Protein 5W0T (pdb70)

Foldseek 3Di:
DVVLQVVLCVVPVVLVVDDADDLLVVQSV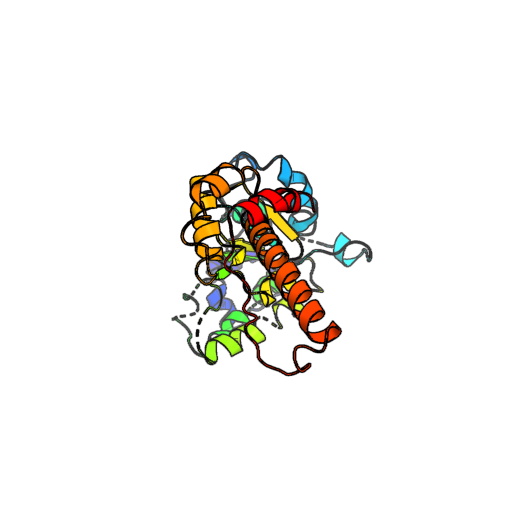QKDFLVNQDDAVVNAPDCVVPPVVLCLAQQVLLDPPQLVDPVHFHALEAEEEEAPPLPQVVVSNSCNSNRAMEGEDDVVCCVQVLCSLVNLVSLVSCQSRWLYEYEYEQQLCCLVPVSSVVSVVSPCSSVVCRSPSGYYYYYHHQPVSHDPVVVVRHPHYDYSDADALVRLLVLLCVLCVPAAADPPFADSSVLSNPQPVAHSVNSNVLVVQQLVVLVVVLVVVVCVCVVVVNADPPDDDPGDRDHTGHVSSVVSSCSSVD

Secondary structure (DSSP, 8-state):
-HHHHHHHHHHSGGGGG----HHHHHHHTTEE-TTT----STTSTT-TTTHHHHIIIIITT--HHHHH-TT----S-EEEE-STTS----HHHHHHHTT-EEEE-------SGGGHHHHHH--HHHHHT-SEEEEETTGGGTT--HHHHHHHHH--HHHHTTS-TT--EEEES-GGGS-HHHHTT--EEEE-----HHHHHHHHHHHTTTSPBPSSS--HHHHHHT-TT--HHHHHHHHHHHHHHHHHHHHHHHHHHHHTTSS-SS---S--PPPB-HHHHHTTGGGGG-

GO terms:
  GO:0005741 mitochondrial outer membrane (C, IDA)
  GO:0005778 peroxisomal membrane (C, IDA)
  GO:0045047 protein targeting to ER (P, IDA)
  GO:0004176 ATP-dependent peptidase activity (F, IDA)
  GO:0170074 RADAR pathway (P, IGI)
  GO:0005739 mitochondrion (C, HDA)
  GO:0005741 mitochondrial outer membrane (C, HDA)
  GO:0140570 extraction of mislocalized protein from mitochondrial outer membrane (P, IMP)
  GO:0170074 RADAR pathway (P, IMP)
  GO:0070585 protein localization to mitochondrion (P, IMP)
  GO:0140567 membrane protein dislocase activity (F, IMP)
  GO:0034214 protein hexamerization (P, IDA)
  GO:0005739 mitochondrion (C, IDA)
  GO:0140570 extraction of mislocalized protein from mitochondrial outer membrane (P, IDA)
  GO:0140567 membrane protein dislocase activity (F, IDA)
  GO:0005741 mitochondrial outer membrane (C, EXP)
  GO:0005778 peroxisomal membrane (C, EXP)
  GO:0140567 membrane protein dislocase activity (F, EXP)
  GO:0005515 protein binding (F, IPI)

Organism: Saccharomyces cerevisiae (strain ATCC 204508 / S288c) (NCBI:txid559292)

Structure (mmCIF, N/CA/C/O backbone):
data_5W0T
#
_entry.id   5W0T
#
_cell.length_a   56.351
_cell.length_b   56.351
_cell.length_c   206.707
_cell.angle_alpha   90.000
_cell.angle_beta   90.000
_cell.angle_gamma   120.000
#
_symmetry.space_group_name_H-M   'P 32 1 2'
#
loop_
_entity.id
_entity.type
_entity.pdbx_description
1 polymer 'Protein MSP1'
2 non-polymer 1,2-ETHANEDIOL
3 water water
#
loop_
_atom_site.group_PDB
_atom_site.id
_atom_site.type_symbol
_atom_site.label_atom_id
_atom_site.label_alt_id
_atom_site.label_comp_id
_atom_site.label_asym_id
_atom_site.label_entity_id
_atom_site.label_seq_id
_atom_site.pdbx_PDB_ins_code
_atom_site.Cartn_x
_atom_site.Cartn_y
_atom_site.Cartn_z
_atom_site.occupancy
_atom_site.B_iso_or_equiv
_atom_site.auth_seq_id
_atom_site.auth_comp_id
_atom_site.auth_asym_id
_atom_site.auth_atom_id
_atom_site.pdbx_PDB_model_num
ATOM 1 N N . ALA A 1 1 ? -31.034 10.300 54.240 1.00 94.17 50 ALA A N 1
ATOM 2 C CA . ALA A 1 1 ? -30.797 11.701 53.912 1.00 96.62 50 ALA A CA 1
ATOM 3 C C . ALA A 1 1 ? -30.537 11.877 52.417 1.00 106.56 50 ALA A C 1
ATOM 4 O O . ALA A 1 1 ? -29.700 12.688 52.016 1.00 108.96 50 ALA A O 1
ATOM 6 N N . SER A 1 2 ? -31.259 11.114 51.592 1.00 108.34 51 SER A N 1
ATOM 7 C CA . SER A 1 2 ? -31.078 11.224 50.148 1.00 104.75 51 SER A CA 1
ATOM 8 C C . SER A 1 2 ? -31.561 12.570 49.623 1.00 108.68 51 SER A C 1
ATOM 9 O O . SER A 1 2 ? -31.047 13.059 48.610 1.00 100.46 51 SER A O 1
ATOM 12 N N . LEU A 1 3 ? -32.539 13.182 50.294 1.00 119.21 52 LEU A N 1
ATOM 13 C CA . LEU A 1 3 ? -33.007 14.503 49.886 1.00 122.81 52 LEU A CA 1
ATOM 14 C C . LEU A 1 3 ? -31.920 15.555 50.090 1.00 127.94 52 LEU A C 1
ATOM 15 O O . LEU A 1 3 ? -31.694 16.404 49.220 1.00 132.78 52 LEU A O 1
ATOM 20 N N . GLN A 1 4 ? -31.239 15.512 51.239 1.00 124.91 53 GLN A N 1
ATOM 21 C CA . GLN A 1 4 ? -30.152 16.455 51.490 1.00 114.61 53 GLN A CA 1
ATOM 22 C C . GLN A 1 4 ? -29.043 16.304 50.457 1.00 114.20 53 GLN A C 1
ATOM 23 O O . GLN A 1 4 ? -28.504 17.303 49.965 1.00 103.69 53 GLN A O 1
ATOM 29 N N . TRP A 1 5 ? -28.703 15.062 50.103 1.00 120.76 54 TRP A N 1
ATOM 30 C CA . TRP A 1 5 ? -27.607 14.827 49.171 1.00 112.66 54 TRP A CA 1
ATOM 31 C C . TRP A 1 5 ? -27.947 15.299 47.764 1.00 116.71 54 TRP A C 1
ATOM 32 O O . TRP A 1 5 ? -27.048 15.704 47.019 1.00 117.94 54 TRP A O 1
ATOM 43 N N . GLU A 1 6 ? -29.227 15.268 47.386 1.00 120.85 55 GLU A N 1
ATOM 44 C CA . GLU A 1 6 ? -29.604 15.688 46.040 1.00 120.88 55 GLU A CA 1
ATOM 45 C C . GLU A 1 6 ? -29.451 17.191 45.848 1.00 118.40 55 GLU A C 1
ATOM 46 O O . GLU A 1 6 ? -29.112 17.637 44.747 1.00 123.91 55 GLU A O 1
ATOM 52 N N . LYS A 1 7 ? -29.684 17.986 46.895 1.00 115.66 56 LYS A N 1
ATOM 53 C CA . LYS A 1 7 ? -29.556 19.433 46.759 1.00 119.89 56 LYS A CA 1
ATOM 54 C C . LYS A 1 7 ? -28.095 19.844 46.621 1.00 119.08 56 LYS A C 1
ATOM 55 O O . LYS A 1 7 ? -27.747 20.655 45.755 1.00 118.96 56 LYS A O 1
ATOM 61 N N . LEU A 1 8 ? -27.224 19.291 47.471 1.00 108.49 57 LEU A N 1
ATOM 62 C CA . LEU A 1 8 ? -25.801 19.603 47.383 1.00 91.86 57 LEU A CA 1
ATOM 63 C C . LEU A 1 8 ? -25.198 19.110 46.073 1.00 93.88 57 LEU A C 1
ATOM 64 O O . LEU A 1 8 ? -24.186 19.652 45.612 1.00 87.20 57 LEU A O 1
ATOM 69 N N . VAL A 1 9 ? -25.802 18.088 45.463 1.00 106.51 58 VAL A N 1
ATOM 70 C CA . VAL A 1 9 ? -25.333 17.606 44.168 1.00 106.85 58 VAL A CA 1
ATOM 71 C C . VAL A 1 9 ? -25.654 18.616 43.071 1.00 107.64 58 VAL A C 1
ATOM 72 O O . VAL A 1 9 ? -24.850 18.836 42.156 1.00 103.10 58 VAL A O 1
ATOM 76 N N . LYS A 1 10 ? -26.822 19.260 43.151 1.00 108.85 59 LYS A N 1
ATOM 77 C CA . LYS A 1 10 ? -27.209 20.208 42.111 1.00 106.15 59 LYS A CA 1
ATOM 78 C C . LYS A 1 10 ? -26.460 21.530 42.237 1.00 105.22 59 LYS A C 1
ATOM 79 O O . LYS A 1 10 ? -26.259 22.220 41.230 1.00 98.84 59 LYS A O 1
ATOM 85 N N . ARG A 1 11 ? -26.044 21.904 43.450 1.00 109.27 60 ARG A N 1
ATOM 86 C CA . ARG A 1 11 ? -25.281 23.139 43.616 1.00 111.29 60 ARG A CA 1
ATOM 87 C C . ARG A 1 11 ? -23.919 23.034 42.936 1.00 114.76 60 ARG A C 1
ATOM 88 O O . ARG A 1 11 ? -23.531 23.911 42.155 1.00 104.68 60 ARG A O 1
ATOM 96 N N . SER A 1 12 ? -23.184 21.966 43.221 1.00 110.47 61 SER A N 1
ATOM 97 C CA . SER A 1 12 ? -21.903 21.693 42.570 1.00 101.57 61 SER A CA 1
ATOM 98 C C . SER A 1 12 ? -22.001 20.373 41.819 1.00 101.71 61 SER A C 1
ATOM 99 O O . SER A 1 12 ? -22.073 19.306 42.458 1.00 88.86 61 SER A O 1
ATOM 102 N N . PRO A 1 13 ? -22.010 20.385 40.482 1.00 112.93 62 PRO A N 1
ATOM 103 C CA . PRO A 1 13 ? -22.247 19.137 39.734 1.00 112.24 62 PRO A CA 1
ATOM 104 C C . PRO A 1 13 ? -21.184 18.073 39.949 1.00 111.57 62 PRO A C 1
ATOM 105 O O . PRO A 1 13 ? -21.460 16.891 39.707 1.00 105.75 62 PRO A O 1
ATOM 109 N N . ALA A 1 14 ? -19.983 18.446 40.395 1.00 112.69 63 ALA A N 1
ATOM 110 C CA . ALA A 1 14 ? -18.929 17.466 40.625 1.00 107.80 63 ALA A CA 1
ATOM 111 C C . ALA A 1 14 ? -19.165 16.625 41.870 1.00 104.39 63 ALA A C 1
ATOM 112 O O . ALA A 1 14 ? -18.418 15.668 42.099 1.00 104.94 63 ALA A O 1
ATOM 114 N N . LEU A 1 15 ? -20.179 16.954 42.673 1.00 102.59 64 LEU A N 1
ATOM 115 C CA . LEU A 1 15 ? -20.414 16.250 43.927 1.00 98.32 64 LEU A CA 1
ATOM 116 C C . LEU A 1 15 ? -21.148 14.929 43.735 1.00 102.88 64 LEU A C 1
ATOM 117 O O . LEU A 1 15 ? -21.066 14.060 44.610 1.00 104.14 64 LEU A O 1
ATOM 122 N N . ALA A 1 16 ? -21.861 14.756 42.619 1.00 96.74 65 ALA A N 1
ATOM 123 C CA . ALA A 1 16 ? -22.542 13.495 42.352 1.00 96.51 65 ALA A CA 1
ATOM 124 C C . ALA A 1 16 ? -21.576 12.341 42.120 1.00 99.61 65 ALA A C 1
ATOM 125 O O . ALA A 1 16 ? -22.006 11.183 42.145 1.00 101.25 65 ALA A O 1
ATOM 127 N N . GLU A 1 17 ? -20.296 12.625 41.892 1.00 96.56 66 GLU A N 1
ATOM 128 C CA . GLU A 1 17 ? -19.277 11.600 41.722 1.00 97.88 66 GLU A CA 1
ATOM 129 C C . GLU A 1 17 ? -18.584 11.237 43.032 1.00 103.07 66 GLU A C 1
ATOM 130 O O . GLU A 1 17 ? -17.598 10.495 43.014 1.00 104.96 66 GLU A O 1
ATOM 136 N N . VAL A 1 18 ? -19.077 11.740 44.161 1.00 101.99 67 VAL A N 1
ATOM 137 C CA . VAL A 1 18 ? -18.478 11.524 45.474 1.00 91.46 67 VAL A CA 1
ATOM 138 C C . VAL A 1 18 ? -19.345 10.537 46.245 1.00 93.10 67 VAL A C 1
ATOM 139 O O . VAL A 1 18 ? -20.576 10.553 46.126 1.00 94.24 67 VAL A O 1
ATOM 143 N N . THR A 1 19 ? -18.703 9.672 47.029 1.00 96.66 68 THR A N 1
ATOM 144 C CA . THR A 1 19 ? -19.388 8.643 47.803 1.00 98.32 68 THR A CA 1
ATOM 145 C C . THR A 1 19 ? -19.067 8.825 49.280 1.00 95.28 68 THR A C 1
ATOM 146 O O . THR A 1 19 ? -17.893 8.873 49.663 1.00 95.86 68 THR A O 1
ATOM 150 N N . LEU A 1 20 ? -20.107 8.915 50.106 1.00 95.63 69 LEU A N 1
ATOM 151 C CA . LEU A 1 20 ? -19.930 8.980 51.547 1.00 92.76 69 LEU A CA 1
ATOM 152 C C . LEU A 1 20 ? -19.861 7.574 52.136 1.00 100.35 69 LEU A C 1
ATOM 153 O O . LEU A 1 20 ? -20.258 6.588 51.508 1.00 100.06 69 LEU A O 1
ATOM 158 N N . ASP A 1 21 ? -19.346 7.489 53.357 1.00 103.88 70 ASP A N 1
ATOM 159 C CA . ASP A 1 21 ? -19.303 6.227 54.074 1.00 110.41 70 ASP A CA 1
ATOM 160 C C . ASP A 1 21 ? -20.414 6.204 55.125 1.00 110.70 70 ASP A C 1
ATOM 161 O O . ASP A 1 21 ? -21.262 7.100 55.184 1.00 108.32 70 ASP A O 1
ATOM 166 N N . ALA A 1 22 ? -20.411 5.167 55.969 1.00 108.58 71 ALA A N 1
ATOM 167 C CA . ALA A 1 22 ? -21.507 4.978 56.915 1.00 101.05 71 ALA A CA 1
ATOM 168 C C . ALA A 1 22 ? -21.556 6.094 57.951 1.00 93.04 71 ALA A C 1
ATOM 169 O O . ALA A 1 22 ? -22.640 6.580 58.295 1.00 92.06 71 ALA A O 1
ATOM 171 N N . TYR A 1 23 ? -20.397 6.515 58.461 1.00 90.84 72 TYR A N 1
ATOM 172 C CA . TYR A 1 23 ? -20.385 7.543 59.497 1.00 93.81 72 TYR A CA 1
ATOM 173 C C . TYR A 1 23 ? -20.649 8.933 58.929 1.00 91.66 72 TYR A C 1
ATOM 174 O O . TYR A 1 23 ? -21.140 9.810 59.651 1.00 91.81 72 TYR A O 1
ATOM 183 N N . GLU A 1 24 ? -20.339 9.152 57.649 1.00 94.09 73 GLU A N 1
ATOM 184 C CA . GLU A 1 24 ? -20.537 10.467 57.047 1.00 94.18 73 GLU A CA 1
ATOM 185 C C . GLU A 1 24 ? -21.995 10.728 56.689 1.00 93.92 73 GLU A C 1
ATOM 186 O O . GLU A 1 24 ? -22.414 11.890 56.629 1.00 89.59 73 GLU A O 1
ATOM 192 N N . ARG A 1 25 ? -22.777 9.674 56.445 1.00 98.66 74 ARG A N 1
ATOM 193 C CA . ARG A 1 25 ? -24.194 9.859 56.149 1.00 91.53 74 ARG A CA 1
ATOM 194 C C . ARG A 1 25 ? -24.959 10.338 57.378 1.00 88.25 74 ARG A C 1
ATOM 195 O O . ARG A 1 25 ? -25.879 11.158 57.262 1.00 87.31 74 ARG A O 1
ATOM 203 N N . THR A 1 26 ? -24.598 9.837 58.562 1.00 91.11 75 THR A N 1
ATOM 204 C CA . THR A 1 26 ? -25.296 10.241 59.778 1.00 96.26 75 THR A CA 1
ATOM 205 C C . THR A 1 26 ? -25.113 11.726 60.062 1.00 93.67 75 THR A C 1
ATOM 206 O O . THR A 1 26 ? -26.017 12.370 60.606 1.00 93.87 75 THR A O 1
ATOM 210 N N . ILE A 1 27 ? -23.956 12.285 59.700 1.00 94.87 76 ILE A N 1
ATOM 211 C CA . ILE A 1 27 ? -23.703 13.707 59.911 1.00 90.09 76 ILE A CA 1
ATOM 212 C C . ILE A 1 27 ? -24.280 14.568 58.791 1.00 83.91 76 ILE A C 1
ATOM 213 O O . ILE A 1 27 ? -24.390 15.791 58.952 1.00 73.88 76 ILE A O 1
ATOM 218 N N . LEU A 1 28 ? -24.667 13.962 57.665 1.00 86.92 77 LEU A N 1
ATOM 219 C CA . LEU A 1 28 ? -25.183 14.732 56.534 1.00 81.60 77 LEU A CA 1
ATOM 220 C C . LEU A 1 28 ? -26.429 15.527 56.910 1.00 84.77 77 LEU A C 1
ATOM 221 O O . LEU A 1 28 ? -26.709 16.568 56.303 1.00 84.34 77 LEU A O 1
ATOM 226 N N . SER A 1 29 ? -27.181 15.062 57.910 1.00 92.07 78 SER A N 1
ATOM 227 C CA . SER A 1 29 ? -28.344 15.806 58.379 1.00 86.09 78 SER A CA 1
ATOM 228 C C . SER A 1 29 ? -27.955 17.092 59.101 1.00 72.91 78 SER A C 1
ATOM 229 O O . SER A 1 29 ? -28.753 18.035 59.145 1.00 74.66 78 SER A O 1
ATOM 232 N N . SER A 1 30 ? -26.749 17.151 59.663 1.00 69.79 79 SER A N 1
ATOM 233 C CA . SER A 1 30 ? -26.298 18.302 60.434 1.00 66.88 79 SER A CA 1
ATOM 234 C C . SER A 1 30 ? -25.722 19.414 59.567 1.00 65.11 79 SER A C 1
ATOM 235 O O . SER A 1 30 ? -25.158 20.371 60.108 1.00 62.84 79 SER A O 1
ATOM 238 N N . ILE A 1 31 ? -25.845 19.312 58.247 1.00 73.93 80 ILE A N 1
ATOM 239 C CA . ILE A 1 31 ? -25.269 20.281 57.322 1.00 65.03 80 ILE A CA 1
ATOM 240 C C . ILE A 1 31 ? -26.323 21.319 56.972 1.00 65.48 80 ILE A C 1
ATOM 241 O O . ILE A 1 31 ? -27.464 20.973 56.637 1.00 69.38 80 ILE A O 1
ATOM 246 N N . VAL A 1 32 ? -25.943 22.591 57.047 1.00 67.05 81 VAL A N 1
ATOM 247 C CA . VAL A 1 32 ? -26.804 23.704 56.670 1.00 67.52 81 VAL A CA 1
ATOM 248 C C . VAL A 1 32 ? -26.163 24.393 55.473 1.00 62.86 81 VAL A C 1
ATOM 249 O O . VAL A 1 32 ? -24.998 24.808 55.534 1.00 60.51 81 VAL A O 1
ATOM 253 N N . THR A 1 33 ? -26.918 24.509 54.389 1.00 63.61 82 THR A N 1
ATOM 254 C CA . THR A 1 33 ? -26.444 25.109 53.153 1.00 63.79 82 THR A CA 1
ATOM 255 C C . THR A 1 33 ? -26.642 26.618 53.187 1.00 64.02 82 THR A C 1
ATOM 256 O O . THR A 1 33 ? -27.464 27.128 53.954 1.00 62.03 82 THR A O 1
ATOM 260 N N . PRO A 1 34 ? -25.885 27.369 52.377 1.00 67.41 83 PRO A N 1
ATOM 261 C CA . PRO A 1 34 ? -26.008 28.837 52.421 1.00 60.96 83 PRO A CA 1
ATOM 262 C C . PRO A 1 34 ? -27.413 29.345 52.159 1.00 65.59 83 PRO A C 1
ATOM 263 O O . PRO A 1 34 ? -27.812 30.360 52.743 1.00 76.54 83 PRO A O 1
ATOM 267 N N . ASP A 1 35 ? -28.182 28.673 51.303 1.00 64.51 84 ASP A N 1
ATOM 268 C CA . ASP A 1 35 ? -29.543 29.118 51.037 1.00 66.06 84 ASP A CA 1
ATOM 269 C C . ASP A 1 35 ? -30.497 28.814 52.185 1.00 66.50 84 ASP A C 1
ATOM 270 O O . ASP A 1 35 ? -31.621 29.325 52.183 1.00 71.99 84 ASP A O 1
ATOM 275 N N . GLU A 1 36 ? -30.080 28.006 53.161 1.00 65.50 85 GLU A N 1
ATOM 276 C CA . GLU A 1 36 ? -30.890 27.770 54.349 1.00 71.03 85 GLU A CA 1
ATOM 277 C C . GLU A 1 36 ? -30.645 28.807 55.435 1.00 73.02 85 GLU A C 1
ATOM 278 O O . GLU A 1 36 ? -31.559 29.103 56.214 1.00 76.87 85 GLU A O 1
ATOM 284 N N . ILE A 1 37 ? -29.428 29.355 55.509 1.00 74.29 86 ILE A N 1
ATOM 285 C CA . ILE A 1 37 ? -29.164 30.459 56.422 1.00 59.19 86 ILE A CA 1
ATOM 286 C C . ILE A 1 37 ? -30.036 31.642 56.032 1.00 67.97 86 ILE A C 1
ATOM 287 O O . ILE A 1 37 ? -30.239 31.926 54.844 1.00 73.77 86 ILE A O 1
ATOM 292 N N . ASN A 1 38 ? -30.561 32.341 57.036 1.00 59.46 87 ASN A N 1
ATOM 293 C CA . ASN A 1 38 ? -31.502 33.424 56.806 1.00 60.49 87 ASN A CA 1
ATOM 294 C C . ASN A 1 38 ? -30.928 34.802 57.105 1.00 59.29 87 ASN A C 1
ATOM 295 O O . ASN A 1 38 ? -31.546 35.805 56.731 1.00 61.96 87 ASN A O 1
ATOM 300 N N . ILE A 1 39 ? -29.767 34.882 57.746 1.00 59.43 88 ILE A N 1
ATOM 301 C CA . ILE A 1 39 ? -29.232 36.143 58.243 1.00 66.86 88 ILE A CA 1
ATOM 302 C C . ILE A 1 39 ? -28.023 36.552 57.411 1.00 67.79 88 ILE A C 1
ATOM 303 O O . ILE A 1 39 ? -27.259 35.711 56.921 1.00 55.48 88 ILE A O 1
ATOM 308 N N . THR A 1 40 ? -27.865 37.862 57.241 1.00 65.29 89 THR A N 1
ATOM 309 C CA . THR A 1 40 ? -26.736 38.470 56.549 1.00 61.68 89 THR A CA 1
ATOM 310 C C . THR A 1 40 ? -26.054 39.477 57.471 1.00 66.78 89 THR A C 1
ATOM 311 O O . THR A 1 40 ? -26.437 39.655 58.630 1.00 81.28 89 THR A O 1
ATOM 315 N N . PHE A 1 41 ? -25.029 40.147 56.937 1.00 66.19 90 PHE A N 1
ATOM 316 C CA . PHE A 1 41 ? -24.367 41.204 57.694 1.00 72.01 90 PHE A CA 1
ATOM 317 C C . PHE A 1 41 ? -25.276 42.412 57.881 1.00 67.51 90 PHE A C 1
ATOM 318 O O . PHE A 1 41 ? -25.169 43.115 58.894 1.00 56.99 90 PHE A O 1
ATOM 326 N N . GLN A 1 42 ? -26.168 42.668 56.920 1.00 59.85 91 GLN A N 1
ATOM 327 C CA . GLN A 1 42 ? -27.074 43.808 57.020 1.00 59.64 91 GLN A CA 1
ATOM 328 C C . GLN A 1 42 ? -27.962 43.698 58.252 1.00 69.30 91 GLN A C 1
ATOM 329 O O . GLN A 1 42 ? -28.270 44.705 58.899 1.00 72.75 91 GLN A O 1
ATOM 335 N N . ASP A 1 43 ? -28.371 42.480 58.598 1.00 67.80 92 ASP A N 1
ATOM 336 C CA . ASP A 1 43 ? -29.229 42.257 59.751 1.00 57.50 92 ASP A CA 1
ATOM 337 C C . ASP A 1 43 ? -28.491 42.385 61.076 1.00 56.10 92 ASP A C 1
ATOM 338 O O . ASP A 1 43 ? -29.134 42.295 62.128 1.00 65.34 92 ASP A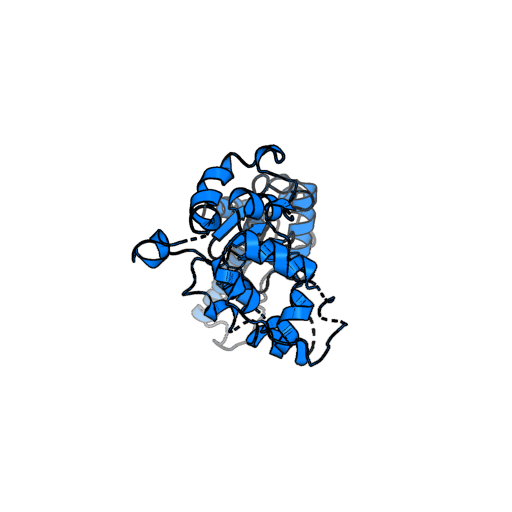 O 1
ATOM 343 N N . ILE A 1 44 ? -27.177 42.597 61.056 1.00 69.20 93 ILE A N 1
ATOM 344 C CA . ILE A 1 44 ? -26.366 42.705 62.265 1.00 70.68 93 ILE A CA 1
ATOM 345 C C . ILE A 1 44 ? -25.723 44.085 62.278 1.00 73.13 93 ILE A C 1
ATOM 346 O O . ILE A 1 44 ? -24.913 44.408 61.400 1.00 77.41 93 ILE A O 1
ATOM 351 N N . GLY A 1 45 ? -26.074 44.891 63.278 1.00 78.12 94 GLY A N 1
ATOM 352 C CA . GLY A 1 45 ? -25.521 46.227 63.399 1.00 82.94 94 GLY A CA 1
ATOM 353 C C . GLY A 1 45 ? -24.277 46.239 64.275 1.00 83.56 94 GLY A C 1
ATOM 354 O O . GLY A 1 45 ? -24.193 45.523 65.272 1.00 96.20 94 GLY A O 1
ATOM 355 N N . GLY A 1 46 ? -23.312 47.066 63.885 1.00 75.21 95 GLY A N 1
ATOM 356 C CA . GLY A 1 46 ? -22.068 47.190 64.614 1.00 71.23 95 GLY A CA 1
ATOM 357 C C . GLY A 1 46 ? -20.896 46.423 64.046 1.00 70.74 95 GLY A C 1
ATOM 358 O O . GLY A 1 46 ? -19.838 46.387 64.683 1.00 78.11 95 GLY A O 1
ATOM 359 N N . LEU A 1 47 ? -21.045 45.808 62.876 1.00 67.20 96 LEU A N 1
ATOM 360 C CA . LEU A 1 47 ? -19.952 45.068 62.257 1.00 64.82 96 LEU A CA 1
ATOM 361 C C . LEU A 1 47 ? -19.011 45.958 61.454 1.00 76.52 96 LEU A C 1
ATOM 362 O O . LEU A 1 47 ? -18.001 45.459 60.946 1.00 80.07 96 LEU A O 1
ATOM 367 N N . ASP A 1 48 ? -19.315 47.250 61.343 1.00 75.64 97 ASP A N 1
ATOM 368 C CA . ASP A 1 48 ? -18.489 48.172 60.566 1.00 68.80 97 ASP A CA 1
ATOM 369 C C . ASP A 1 48 ? -17.000 48.114 60.897 1.00 65.65 97 ASP A C 1
ATOM 370 O O . ASP A 1 48 ? -16.191 48.152 59.955 1.00 74.63 97 ASP A O 1
ATOM 375 N N . PRO A 1 49 ? -16.566 48.034 62.162 1.00 66.60 98 PRO A N 1
ATOM 376 C CA . PRO A 1 49 ? -15.122 47.897 62.414 1.00 67.68 98 PRO A CA 1
ATOM 377 C C . PRO A 1 49 ? -14.563 46.534 62.040 1.00 65.42 98 PRO A C 1
ATOM 378 O O . PRO A 1 49 ? -13.337 46.402 61.929 1.00 66.24 98 PRO A O 1
ATOM 382 N N . LEU A 1 50 ? -15.410 45.521 61.840 1.00 57.86 99 LEU A N 1
ATOM 383 C CA . LEU A 1 50 ? -14.950 44.160 61.596 1.00 59.70 99 LEU A CA 1
ATOM 384 C C . LEU A 1 50 ? -15.104 43.697 60.155 1.00 67.23 99 LEU A C 1
ATOM 385 O O . LEU A 1 50 ? -14.510 42.676 59.791 1.00 58.85 99 LEU A O 1
ATOM 390 N N . ILE A 1 51 ? -15.878 44.415 59.335 1.00 83.85 100 ILE A N 1
ATOM 391 C CA . ILE A 1 51 ? -16.195 43.953 57.982 1.00 68.41 100 ILE A CA 1
ATOM 392 C C . ILE A 1 51 ? -14.922 43.698 57.185 1.00 57.73 100 ILE A C 1
ATOM 393 O O . ILE A 1 51 ? -14.769 42.654 56.539 1.00 52.85 100 ILE A O 1
ATOM 398 N N . SER A 1 52 ? -13.989 44.651 57.223 1.00 61.77 101 SER A N 1
ATOM 399 C CA . SER A 1 52 ? -12.756 44.517 56.454 1.00 57.73 101 SER A CA 1
ATOM 400 C C . SER A 1 52 ? -11.970 43.283 56.879 1.00 59.07 101 SER A C 1
ATOM 401 O O . SER A 1 52 ? -11.557 42.475 56.039 1.00 65.89 101 SER A O 1
ATOM 404 N N . ASP A 1 53 ? -11.758 43.117 58.186 1.00 73.68 102 ASP A N 1
ATOM 405 C CA . ASP A 1 53 ? -10.972 41.986 58.666 1.00 77.22 102 ASP A CA 1
ATOM 406 C C . ASP A 1 53 ? -11.704 40.663 58.472 1.00 67.60 102 ASP A C 1
ATOM 407 O O . ASP A 1 53 ? -11.061 39.631 58.249 1.00 58.00 102 ASP A O 1
ATOM 412 N N . LEU A 1 54 ? -13.037 40.670 58.553 1.00 63.38 103 LEU A N 1
ATOM 413 C CA . LEU A 1 54 ? -13.790 39.442 58.322 1.00 62.27 103 LEU A CA 1
ATOM 414 C C . LEU A 1 54 ? -13.649 38.964 56.885 1.00 58.66 103 LEU A C 1
ATOM 415 O O . LEU A 1 54 ? -13.633 37.753 56.632 1.00 56.31 103 LEU A O 1
ATOM 420 N N . HIS A 1 55 ? -13.543 39.892 55.933 1.00 59.58 104 HIS A N 1
ATOM 421 C CA . HIS A 1 55 ? -13.367 39.504 54.539 1.00 55.93 104 HIS A CA 1
ATOM 422 C C . HIS A 1 55 ? -11.987 38.906 54.306 1.00 53.12 104 HIS A C 1
ATOM 423 O O . HIS A 1 55 ? -11.857 37.831 53.710 1.00 58.11 104 HIS A O 1
ATOM 430 N N . GLU A 1 56 ? -10.941 39.590 54.778 1.00 53.08 105 GLU A N 1
ATOM 431 C CA . GLU A 1 56 ? -9.579 39.122 54.546 1.00 55.99 105 GLU A CA 1
ATOM 432 C C . GLU A 1 56 ? -9.318 37.776 55.207 1.00 57.90 105 GLU A C 1
ATOM 433 O O . GLU A 1 56 ? -8.506 36.988 54.707 1.00 69.22 105 GLU A O 1
ATOM 439 N N . SER A 1 57 ? -9.993 37.490 56.318 1.00 53.90 106 SER A N 1
ATOM 440 C CA . SER A 1 57 ? -9.695 36.299 57.101 1.00 51.04 106 SER A CA 1
ATOM 441 C C . SER A 1 57 ? -10.661 35.149 56.861 1.00 50.74 106 SER A C 1
ATOM 442 O O . SER A 1 57 ? -10.256 33.988 56.973 1.00 50.88 106 SER A O 1
ATOM 445 N N . VAL A 1 58 ? -11.920 35.431 56.534 1.00 50.58 107 VAL A N 1
ATOM 446 C CA . VAL A 1 58 ? -12.921 34.375 56.419 1.00 65.71 107 VAL A CA 1
ATOM 447 C C . VAL A 1 58 ? -13.540 34.357 55.028 1.00 60.26 107 VAL A C 1
ATOM 448 O O . VAL A 1 58 ? -13.496 33.337 54.331 1.00 59.57 107 VAL A O 1
ATOM 452 N N . ILE A 1 59 ? -14.124 35.483 54.618 1.00 53.06 108 ILE A N 1
ATOM 453 C CA . ILE A 1 59 ? -14.937 35.496 53.406 1.00 52.70 108 ILE A CA 1
ATOM 454 C C . ILE A 1 59 ? -14.073 35.265 52.172 1.00 53.88 108 ILE A C 1
ATOM 455 O O . ILE A 1 59 ? -14.385 34.413 51.332 1.00 60.34 108 ILE A O 1
ATOM 460 N N . TYR A 1 60 ? -12.975 36.012 52.043 1.00 55.47 109 TYR A N 1
ATOM 461 C CA . TYR A 1 60 ? -12.123 35.857 50.864 1.00 60.75 109 TYR A CA 1
ATOM 462 C C . TYR A 1 60 ? -11.535 34.455 50.734 1.00 61.84 109 TYR A C 1
ATOM 463 O O . TYR A 1 60 ? -11.599 33.890 49.630 1.00 59.84 109 TYR A O 1
ATOM 472 N N . PRO A 1 61 ? -10.968 33.835 51.779 1.00 59.56 110 PRO A N 1
ATOM 473 C CA . PRO A 1 61 ? -10.436 32.473 51.591 1.00 57.20 110 PRO A CA 1
ATOM 474 C C . PRO A 1 61 ? -11.484 31.457 51.168 1.00 55.97 110 PRO A C 1
ATOM 475 O O . PRO A 1 61 ? -11.141 30.481 50.489 1.00 57.17 110 PRO A O 1
ATOM 479 N N . LEU A 1 62 ? -12.752 31.654 51.535 1.00 55.91 111 LEU A N 1
ATOM 480 C CA . LEU A 1 62 ? -13.779 30.679 51.183 1.00 55.99 111 LEU A CA 1
ATOM 481 C C . LEU A 1 62 ? -14.312 30.895 49.771 1.00 57.44 111 LEU A C 1
ATOM 482 O O . LEU A 1 62 ? -14.544 29.925 49.042 1.00 59.16 111 LEU A O 1
ATOM 503 N N . PRO A 1 65 ? -10.769 30.329 47.003 1.00 69.51 114 PRO A N 1
ATOM 504 C CA . PRO A 1 65 ? -9.751 29.399 47.508 1.00 70.60 114 PRO A CA 1
ATOM 505 C C . PRO A 1 65 ? -8.634 29.151 46.518 1.00 74.11 114 PRO A C 1
ATOM 506 O O . PRO A 1 65 ? -7.540 28.742 46.928 1.00 86.30 114 PRO A O 1
ATOM 510 N N . GLU A 1 66 ? -8.873 29.379 45.225 1.00 78.26 115 GLU A N 1
ATOM 511 C CA . GLU A 1 66 ? -7.815 29.163 44.248 1.00 72.65 115 GLU A CA 1
ATOM 512 C C . GLU A 1 66 ? -6.648 30.114 44.471 1.00 79.51 115 GLU A C 1
ATOM 513 O O . GLU A 1 66 ? -5.498 29.751 44.209 1.00 94.41 115 GLU A O 1
ATOM 519 N N . VAL A 1 67 ? -6.916 31.317 44.986 1.00 67.15 116 VAL A N 1
ATOM 520 C CA . VAL A 1 67 ? -5.855 32.303 45.172 1.00 70.08 116 VAL A CA 1
ATOM 521 C C . VAL A 1 67 ? -4.965 31.924 46.348 1.00 80.57 116 VAL A C 1
ATOM 522 O O . VAL A 1 67 ? -3.734 31.975 46.254 1.00 95.72 116 VAL A O 1
ATOM 526 N N . TYR A 1 68 ? -5.567 31.537 47.472 1.00 82.60 117 TYR A N 1
ATOM 527 C CA . TYR A 1 68 ? -4.767 31.173 48.636 1.00 81.05 117 TYR A CA 1
ATOM 528 C C . TYR A 1 68 ? -3.999 29.878 48.411 1.00 85.38 117 TYR A C 1
ATOM 529 O O . TYR A 1 68 ? -2.925 29.689 48.990 1.00 96.54 117 TYR A O 1
ATOM 538 N N . SER A 1 69 ? -4.520 28.982 47.576 1.00 74.89 118 SER A N 1
ATOM 539 C CA . SER A 1 69 ? -3.803 27.751 47.276 1.00 68.14 118 SER A CA 1
ATOM 540 C C . SER A 1 69 ? -2.792 27.918 46.148 1.00 73.70 118 SER A C 1
ATOM 541 O O . SER A 1 69 ? -1.960 27.026 45.951 1.00 83.91 118 SER A O 1
ATOM 544 N N . ASN A 1 70 ? -2.836 29.033 45.416 1.00 86.30 119 ASN A N 1
ATOM 545 C CA . ASN A 1 70 ? -1.865 29.328 44.371 1.00 86.07 119 ASN A CA 1
ATOM 546 C C . ASN A 1 70 ? -0.833 30.368 44.784 1.00 90.92 119 ASN A C 1
ATOM 547 O O . ASN A 1 70 ? 0.190 30.502 44.105 1.00 97.98 119 ASN A O 1
ATOM 552 N N . SER A 1 71 ? -1.075 31.111 45.864 1.00 90.54 120 SER A N 1
ATOM 553 C CA . SER A 1 71 ? -0.181 32.184 46.276 1.00 88.57 120 SER A CA 1
ATOM 554 C C . SER A 1 71 ? 0.560 31.781 47.541 1.00 82.20 120 SER A C 1
ATOM 555 O O . SER A 1 71 ? -0.081 31.466 48.555 1.00 82.15 120 SER A O 1
ATOM 558 N N . PRO A 1 72 ? 1.896 31.773 47.529 1.00 76.43 121 PRO A N 1
ATOM 559 C CA . PRO A 1 72 ? 2.625 31.445 48.765 1.00 80.84 121 PRO A CA 1
ATOM 560 C C . PRO A 1 72 ? 2.471 32.500 49.846 1.00 82.59 121 PRO A C 1
ATOM 561 O O . PRO A 1 72 ? 2.452 32.160 51.036 1.00 101.98 121 PRO A O 1
ATOM 565 N N . LEU A 1 73 ? 2.352 33.772 49.467 1.00 76.64 122 LEU A N 1
ATOM 566 C CA . LEU A 1 73 ? 2.255 34.865 50.427 1.00 66.33 122 LEU A CA 1
ATOM 567 C C . LEU A 1 73 ? 0.869 35.009 51.042 1.00 64.06 122 LEU A C 1
ATOM 568 O O . LEU A 1 73 ? 0.694 35.842 51.938 1.00 78.15 122 LEU A O 1
ATOM 573 N N . LEU A 1 74 ? -0.114 34.235 50.592 1.00 75.01 123 LEU A N 1
ATOM 574 C CA . LEU A 1 74 ? -1.471 34.305 51.116 1.00 67.12 123 LEU A CA 1
ATOM 575 C C . LEU A 1 74 ? -1.849 32.961 51.718 1.00 67.47 123 LEU A C 1
ATOM 576 O O . LEU A 1 74 ? -1.721 31.923 51.060 1.00 87.02 123 LEU A O 1
ATOM 581 N N . GLN A 1 75 ? -2.314 32.984 52.966 1.00 66.66 124 GLN A N 1
ATOM 582 C CA . GLN A 1 75 ? -2.733 31.779 53.664 1.00 65.95 124 GLN A CA 1
ATOM 583 C C . GLN A 1 75 ? -4.027 32.049 54.414 1.00 57.88 124 GLN A C 1
ATOM 584 O O . GLN A 1 75 ? -4.181 33.100 55.043 1.00 55.94 124 GLN A O 1
ATOM 590 N N . ALA A 1 76 ? -4.953 31.098 54.340 1.00 57.94 125 ALA A N 1
ATOM 591 C CA . ALA A 1 76 ? -6.157 31.175 55.150 1.00 55.73 125 ALA A CA 1
ATOM 592 C C . ALA A 1 76 ? -5.833 30.791 56.592 1.00 65.41 125 ALA A C 1
ATOM 593 O O . ALA A 1 76 ? -5.050 29.864 56.823 1.00 76.64 125 ALA A O 1
ATOM 595 N N A PRO A 1 77 ? -6.413 31.479 57.576 0.44 62.55 126 PRO A N 1
ATOM 596 N N B PRO A 1 77 ? -6.401 31.491 57.572 0.56 62.41 126 PRO A N 1
ATOM 597 C CA A PRO A 1 77 ? -6.077 31.160 58.971 0.44 65.78 126 PRO A CA 1
ATOM 598 C CA B PRO A 1 77 ? -6.159 31.123 58.971 0.56 66.12 126 PRO A CA 1
ATOM 599 C C A PRO A 1 77 ? -6.555 29.786 59.408 0.44 68.47 126 PRO A C 1
ATOM 600 C C B PRO A 1 77 ? -6.662 29.719 59.268 0.56 68.77 126 PRO A C 1
ATOM 601 O O A PRO A 1 77 ? -5.966 29.212 60.334 0.44 72.35 126 PRO A O 1
ATOM 602 O O B PRO A 1 77 ? -7.650 29.252 58.694 0.56 61.19 126 PRO A O 1
ATOM 609 N N A SER A 1 78 ? -7.603 29.246 58.783 0.44 64.62 127 SER A N 1
ATOM 610 N N B SER A 1 78 ? -5.951 29.040 60.169 0.56 71.83 127 SER A N 1
ATOM 611 C CA A SER A 1 78 ? -8.183 27.944 59.109 0.44 63.77 127 SER A CA 1
ATOM 612 C CA B SER A 1 78 ? -6.379 27.719 60.616 0.56 72.74 127 SER A CA 1
ATOM 613 C C A SER A 1 78 ? -8.650 27.845 60.558 0.44 67.26 127 SER A C 1
ATOM 614 C C B SER A 1 78 ? -7.739 27.789 61.297 0.56 68.79 127 SER A C 1
ATOM 615 O O A SER A 1 78 ? -8.973 26.747 61.025 0.44 69.74 127 SER A O 1
ATOM 616 O O B SER A 1 78 ? -8.651 27.022 60.970 0.56 68.95 127 SER A O 1
ATOM 621 N N A GLY A 1 79 ? -8.695 28.962 61.280 0.44 66.13 128 GLY A N 1
ATOM 622 N N B GLY A 1 79 ? -7.888 28.702 62.246 0.56 62.94 128 GLY A N 1
ATOM 623 C CA A GLY A 1 79 ? -9.109 28.970 62.668 0.44 63.28 128 GLY A CA 1
ATOM 624 C CA B GLY A 1 79 ? -9.159 28.888 62.924 0.56 63.98 128 GLY A CA 1
ATOM 625 C C A GLY A 1 79 ? -9.403 30.370 63.161 0.44 60.17 128 GLY A C 1
ATOM 626 C C B GLY A 1 79 ? -9.406 30.348 63.227 0.56 60.20 128 GLY A C 1
ATOM 627 O O A GLY A 1 79 ? -8.481 31.133 63.465 0.44 55.73 128 GLY A O 1
ATOM 628 O O B GLY A 1 79 ? -8.470 31.126 63.440 0.56 55.12 128 GLY A O 1
ATOM 629 N N . VAL A 1 80 ? -10.684 30.719 63.244 1.00 62.51 129 VAL A N 1
ATOM 630 C CA . VAL A 1 80 ? -11.119 32.068 63.586 1.00 49.98 129 VAL A CA 1
ATOM 631 C C . VAL A 1 80 ? -11.958 32.007 64.855 1.00 47.62 129 VAL A C 1
ATOM 632 O O . VAL A 1 80 ? -12.777 31.099 65.024 1.00 51.74 129 VAL A O 1
ATOM 636 N N . LEU A 1 81 ? -11.749 32.976 65.746 1.00 52.38 130 LEU A N 1
ATOM 637 C CA . LEU A 1 81 ? -12.471 33.058 67.009 1.00 47.06 130 LEU A CA 1
ATOM 638 C C . LEU A 1 81 ? -13.287 34.341 67.060 1.00 46.68 130 LEU A C 1
ATOM 639 O O . LEU A 1 81 ? -12.743 35.436 66.879 1.00 46.82 130 LEU A O 1
ATOM 644 N N . LEU A 1 82 ? -14.586 34.201 67.309 1.00 46.44 131 LEU A N 1
ATOM 645 C CA . LEU A 1 82 ? -15.486 35.322 67.547 1.00 46.31 131 LEU A CA 1
ATOM 646 C C . LEU A 1 82 ? -15.818 35.342 69.033 1.00 51.59 131 LEU A C 1
ATOM 647 O O . LEU A 1 82 ? -16.377 34.373 69.553 1.00 61.10 131 LEU A O 1
ATOM 652 N N . TYR A 1 83 ? -15.474 36.433 69.715 1.00 54.15 132 TYR A N 1
ATOM 653 C CA . TYR A 1 83 ? -15.699 36.509 71.151 1.00 53.28 132 TYR A CA 1
ATOM 654 C C . TYR A 1 83 ? -16.224 37.884 71.539 1.00 47.22 132 TYR A C 1
ATOM 655 O O . TYR A 1 83 ? -16.033 38.871 70.824 1.00 47.39 132 TYR A O 1
ATOM 664 N N . GLY A 1 84 ? -16.891 37.927 72.689 1.00 52.87 133 GLY A N 1
ATOM 665 C CA . GLY A 1 84 ? -17.492 39.132 73.204 1.00 48.14 133 GLY A CA 1
ATOM 666 C C . GLY A 1 84 ? -18.290 38.831 74.456 1.00 51.10 133 GLY A C 1
ATOM 667 O O . GLY A 1 84 ? -18.418 37.674 74.866 1.00 54.68 133 GLY A O 1
ATOM 668 N N . PRO A 1 85 ? -18.840 39.862 75.092 1.00 56.22 134 PRO A N 1
ATOM 669 C CA . PRO A 1 85 ? -19.646 39.640 76.294 1.00 54.23 134 PRO A CA 1
ATOM 670 C C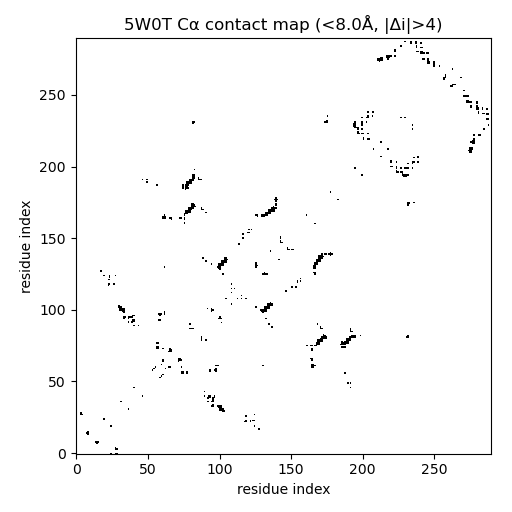 . PRO A 1 85 ? -20.931 38.917 75.948 1.00 67.87 134 PRO A C 1
ATOM 671 O O . PRO A 1 85 ? -21.313 38.847 74.768 1.00 70.89 134 PRO A O 1
ATOM 675 N N . PRO A 1 86 ? -21.619 38.342 76.934 1.00 66.93 135 PRO A N 1
ATOM 676 C CA . PRO A 1 86 ? -22.906 37.699 76.652 1.00 58.95 135 PRO A CA 1
ATOM 677 C C . PRO A 1 86 ? -23.887 38.687 76.036 1.00 62.88 135 PRO A C 1
ATOM 678 O O . PRO A 1 86 ? -23.999 39.835 76.471 1.00 61.19 135 PRO A O 1
ATOM 682 N N . GLY A 1 87 ? -24.584 38.232 74.999 1.00 72.24 136 GLY A N 1
ATOM 683 C CA . GLY A 1 87 ? -25.526 39.073 74.291 1.00 64.67 136 GLY A CA 1
ATOM 684 C C . GLY A 1 87 ? -24.959 39.841 73.120 1.00 53.68 136 GLY A C 1
ATOM 685 O O . GLY A 1 87 ? -25.598 40.795 72.661 1.00 61.87 136 GLY A O 1
ATOM 686 N N . CYS A 1 88 ? -23.783 39.463 72.620 1.00 49.64 137 CYS A N 1
ATOM 687 C CA . CYS A 1 88 ? -23.173 40.153 71.492 1.00 57.34 137 CYS A CA 1
ATOM 688 C C . CYS A 1 88 ? -23.554 39.555 70.144 1.00 58.31 137 CYS A C 1
ATOM 689 O O . CYS A 1 88 ? -23.222 40.144 69.109 1.00 61.83 137 CYS A O 1
ATOM 692 N N . GLY A 1 89 ? -24.232 38.411 70.128 1.00 49.03 138 GLY A N 1
ATOM 693 C CA . GLY A 1 89 ? -24.641 37.797 68.878 1.00 49.03 138 GLY A CA 1
ATOM 694 C C . GLY A 1 89 ? -23.549 37.029 68.168 1.00 64.08 138 GLY A C 1
ATOM 695 O O . GLY A 1 89 ? -23.429 37.118 66.940 1.00 61.80 138 GLY A O 1
ATOM 696 N N . LYS A 1 90 ? -22.744 36.265 68.909 1.00 60.85 139 LYS A N 1
ATOM 697 C CA . LYS A 1 90 ? -21.637 35.546 68.290 1.00 52.15 139 LYS A CA 1
ATOM 698 C C . LYS A 1 90 ? -22.127 34.415 67.394 1.00 45.20 139 LYS A C 1
ATOM 699 O O . LYS A 1 90 ? -21.499 34.121 66.371 1.00 44.71 139 LYS A O 1
ATOM 705 N N . THR A 1 91 ? -23.249 33.783 67.746 1.00 50.74 140 THR A N 1
ATOM 706 C CA . THR A 1 91 ? -23.719 32.634 66.978 1.00 52.59 140 THR A CA 1
ATOM 707 C C . THR A 1 91 ? -24.326 33.065 65.649 1.00 58.11 140 THR A C 1
ATOM 708 O O . THR A 1 91 ? -24.141 32.391 64.628 1.00 63.72 140 THR A O 1
ATOM 725 N N . LEU A 1 93 ? -23.529 35.782 64.073 1.00 54.37 142 LEU A N 1
ATOM 726 C CA . LEU A 1 93 ? -22.454 36.340 63.261 1.00 45.48 142 LEU A CA 1
ATOM 727 C C . LEU A 1 93 ? -21.732 35.246 62.487 1.00 56.97 142 LEU A C 1
ATOM 728 O O . LEU A 1 93 ? -21.315 35.458 61.342 1.00 67.41 142 LEU A O 1
ATOM 733 N N . ALA A 1 94 ? -21.578 34.067 63.093 1.00 49.28 143 ALA A N 1
ATOM 734 C CA . ALA A 1 94 ? -20.965 32.951 62.381 1.00 44.42 143 ALA A CA 1
ATOM 735 C C . ALA A 1 94 ? -21.862 32.461 61.252 1.00 44.77 143 ALA A C 1
ATOM 736 O O . ALA A 1 94 ? -21.371 32.061 60.191 1.00 51.54 143 ALA A O 1
ATOM 738 N N . LYS A 1 95 ? -23.181 32.484 61.461 1.00 48.42 144 LYS A N 1
ATOM 739 C CA . LYS A 1 95 ? -24.102 32.091 60.399 1.00 47.88 144 LYS A CA 1
ATOM 740 C C . LYS A 1 95 ? -24.109 33.115 59.273 1.00 47.89 144 LYS A C 1
ATOM 741 O O . LYS A 1 95 ? -24.207 32.750 58.096 1.00 52.10 144 LYS A O 1
ATOM 747 N N . ALA A 1 96 ? -24.016 34.402 59.615 1.00 46.24 145 ALA A N 1
ATOM 748 C CA . ALA A 1 96 ? -23.885 35.424 58.584 1.00 48.17 145 ALA A CA 1
ATOM 749 C C . ALA A 1 96 ? -22.597 35.235 57.796 1.00 46.94 145 ALA A C 1
ATOM 750 O O . ALA A 1 96 ? -22.586 35.368 56.569 1.00 54.37 145 ALA A O 1
ATOM 752 N N . LEU A 1 97 ? -21.502 34.905 58.488 1.00 66.56 146 LEU A N 1
ATOM 753 C CA . LEU A 1 97 ? -20.239 34.643 57.807 1.00 50.80 146 LEU A CA 1
ATOM 754 C C . LEU A 1 97 ? -20.367 33.487 56.825 1.00 49.53 146 LEU A C 1
ATOM 755 O O . LEU A 1 97 ? -19.795 33.526 55.730 1.00 65.21 146 LEU A O 1
ATOM 760 N N . ALA A 1 98 ? -21.110 32.444 57.200 1.00 46.31 147 ALA A N 1
ATOM 761 C CA . ALA A 1 98 ? -21.270 31.301 56.309 1.00 50.87 147 ALA A CA 1
ATOM 762 C C . ALA A 1 98 ? -22.092 31.669 55.080 1.00 54.03 147 ALA A C 1
ATOM 763 O O . ALA A 1 98 ? -21.765 31.255 53.962 1.00 59.28 147 ALA A O 1
ATOM 765 N N . LYS A 1 99 ? -23.155 32.455 55.265 1.00 49.89 148 LYS A N 1
ATOM 766 C CA . LYS A 1 99 ? -23.997 32.827 54.133 1.00 49.14 148 LYS A CA 1
ATOM 767 C C . LYS A 1 99 ? -23.318 33.873 53.258 1.00 61.61 148 LYS A C 1
ATOM 768 O O . LYS A 1 99 ? -23.419 33.818 52.026 1.00 53.25 148 LYS A O 1
ATOM 774 N N . GLU A 1 100 ? -22.622 34.834 53.872 1.00 61.24 149 GLU A N 1
ATOM 775 C CA . GLU A 1 100 ? -21.944 35.871 53.102 1.00 59.53 149 GLU A CA 1
ATOM 776 C C . GLU A 1 100 ? -20.857 35.306 52.199 1.00 56.65 149 GLU A C 1
ATOM 777 O O . GLU A 1 100 ? -20.518 35.934 51.190 1.00 60.11 149 GLU A O 1
ATOM 783 N N . SER A 1 101 ? -20.305 34.140 52.536 1.00 50.88 150 SER A N 1
ATOM 784 C CA . SER A 1 101 ? -19.229 33.530 51.768 1.00 54.15 150 SER A CA 1
ATOM 785 C C . SER A 1 101 ? -19.688 32.313 50.974 1.00 60.94 150 SER A C 1
ATOM 786 O O . SER A 1 101 ? -18.854 31.634 50.365 1.00 65.62 150 SER A O 1
ATOM 789 N N . GLY A 1 102 ? -20.986 32.019 50.969 1.00 59.90 151 GLY A N 1
ATOM 790 C CA . GLY A 1 102 ? -21.503 30.912 50.181 1.00 52.47 151 GLY A CA 1
ATOM 791 C C . GLY A 1 102 ? -20.948 29.557 50.558 1.00 53.16 151 GLY A C 1
ATOM 792 O O . GLY A 1 102 ? -20.862 28.670 49.703 1.00 61.03 151 GLY A O 1
ATOM 793 N N . ALA A 1 103 ? -20.575 29.368 51.819 1.00 54.50 152 ALA A N 1
ATOM 794 C CA . ALA A 1 103 ? -19.997 28.117 52.286 1.00 58.70 152 ALA A CA 1
ATOM 795 C C . ALA A 1 103 ? -21.006 27.342 53.122 1.00 55.94 152 ALA A C 1
ATOM 796 O O . ALA A 1 103 ? -21.912 27.921 53.729 1.00 63.92 152 ALA A O 1
ATOM 798 N N . ASN A 1 104 ? -20.838 26.023 53.147 1.00 50.37 153 ASN A N 1
ATOM 799 C CA . ASN A 1 104 ? -21.668 25.185 53.996 1.00 53.28 153 ASN A CA 1
ATOM 800 C C . ASN A 1 104 ? -21.322 25.413 55.466 1.00 59.52 153 ASN A C 1
ATOM 801 O O . ASN A 1 104 ? -20.249 25.915 55.813 1.00 53.96 153 ASN A O 1
ATOM 806 N N . PHE A 1 105 ? -22.253 25.030 56.336 1.00 57.78 154 PHE A N 1
ATOM 807 C CA . PHE A 1 105 ? -22.170 25.351 57.756 1.00 48.29 154 PHE A CA 1
ATOM 808 C C . PHE A 1 105 ? -22.555 24.125 58.567 1.00 52.66 154 PHE A C 1
ATOM 809 O O . PHE A 1 105 ? -23.692 23.653 58.475 1.00 63.01 154 PHE A O 1
ATOM 817 N N . ILE A 1 106 ? -21.618 23.613 59.361 1.00 49.41 155 ILE A N 1
ATOM 818 C CA . ILE A 1 106 ? -21.868 22.473 60.235 1.00 58.00 155 ILE A CA 1
ATOM 819 C C . ILE A 1 106 ? -21.581 22.900 61.670 1.00 57.57 155 ILE A C 1
ATOM 820 O O . ILE A 1 106 ? -20.490 23.402 61.972 1.00 57.35 155 ILE A O 1
ATOM 825 N N . SER A 1 107 ? -22.564 22.716 62.546 1.00 63.69 156 SER A N 1
ATOM 826 C CA . SER A 1 107 ? -22.473 23.116 63.945 1.00 54.55 156 SER A CA 1
ATOM 827 C C . SER A 1 107 ? -22.275 21.865 64.792 1.00 52.66 156 SER A C 1
ATOM 828 O O . SER A 1 107 ? -23.186 21.038 64.913 1.00 55.87 156 SER A O 1
ATOM 831 N N . ILE A 1 108 ? -21.086 21.728 65.373 1.00 52.95 157 ILE A N 1
ATOM 832 C CA . ILE A 1 108 ? -20.779 20.577 66.215 1.00 62.82 157 ILE A CA 1
ATOM 833 C C . ILE A 1 108 ? -21.396 20.778 67.588 1.00 72.56 157 ILE A C 1
ATOM 834 O O . ILE A 1 108 ? -21.182 21.808 68.237 1.00 78.28 157 ILE A O 1
ATOM 839 N N . ARG A 1 109 ? -22.147 19.788 68.044 1.00 69.28 158 ARG A N 1
ATOM 840 C CA . ARG A 1 109 ? -22.620 19.728 69.421 1.00 83.99 158 ARG A CA 1
ATOM 841 C C . ARG A 1 109 ? -22.001 18.470 70.020 1.00 88.27 158 ARG A C 1
ATOM 842 O O . ARG A 1 109 ? -22.559 17.376 69.915 1.00 92.92 158 ARG A O 1
ATOM 858 N N . SER A 1 111 ? -21.620 17.324 72.924 1.00 100.51 160 SER A N 1
ATOM 859 C CA . SER A 1 111 ? -22.500 16.610 73.843 1.00 103.00 160 SER A CA 1
ATOM 860 C C . SER A 1 111 ? -23.506 15.750 73.084 1.00 107.25 160 SER A C 1
ATOM 861 O O . SER A 1 111 ? -23.766 14.603 73.464 1.00 111.79 160 SER A O 1
ATOM 864 N N . SER A 1 112 ? -24.079 16.288 72.002 1.00 102.64 161 SER A N 1
ATOM 865 C CA . SER A 1 112 ? -24.988 15.497 71.177 1.00 100.34 161 SER A CA 1
ATOM 866 C C . SER A 1 112 ? -24.251 14.350 70.494 1.00 99.62 161 SER A C 1
ATOM 867 O O . SER A 1 112 ? -24.822 13.276 70.273 1.00 92.51 161 SER A O 1
ATOM 870 N N . ILE A 1 113 ? -22.978 14.561 70.156 1.00 102.87 162 ILE A N 1
ATOM 871 C CA . ILE A 1 113 ? -22.178 13.497 69.557 1.00 96.34 162 ILE A CA 1
ATOM 872 C C . ILE A 1 113 ? -21.799 12.459 70.609 1.00 103.82 162 ILE A C 1
ATOM 873 O O . ILE A 1 113 ? -21.965 11.251 70.398 1.00 105.76 162 ILE A O 1
ATOM 886 N N . ASP A 1 115 ? -23.140 11.812 73.601 1.00 104.51 164 ASP A N 1
ATOM 887 C CA . ASP A 1 115 ? -24.282 11.118 74.188 1.00 108.00 164 ASP A CA 1
ATOM 888 C C . ASP A 1 115 ? -24.821 10.034 73.265 1.00 108.76 164 ASP A C 1
ATOM 889 O O . ASP A 1 115 ? -25.374 9.035 73.741 1.00 116.08 164 ASP A O 1
ATOM 894 N N . LYS A 1 116 ? -24.667 10.203 71.951 1.00 98.53 165 LYS A N 1
ATOM 895 C CA . LYS A 1 116 ? -25.187 9.217 71.012 1.00 105.88 165 LYS A CA 1
ATOM 896 C C . LYS A 1 116 ? -24.194 8.094 70.742 1.00 113.23 165 LYS A C 1
ATOM 897 O O . LYS A 1 116 ? -24.607 6.950 70.516 1.00 110.78 165 LYS A O 1
ATOM 903 N N . TRP A 1 117 ? -22.898 8.387 70.776 1.00 115.51 166 TRP A N 1
ATOM 904 C CA . TRP A 1 117 ? -21.883 7.447 70.320 1.00 106.66 166 TRP A CA 1
ATOM 905 C C . TRP A 1 117 ? -20.929 6.965 71.406 1.00 107.39 166 TRP A C 1
ATOM 906 O O . TRP A 1 117 ? -20.415 5.847 71.293 1.00 115.72 166 TRP A O 1
ATOM 917 N N . TYR A 1 118 ? -20.691 7.764 72.451 1.00 99.25 167 TYR A N 1
ATOM 918 C CA . TYR A 1 118 ? -19.796 7.426 73.556 1.00 106.95 167 TYR A CA 1
ATOM 919 C C . TYR A 1 118 ? -18.382 7.142 73.048 1.00 104.59 167 TYR A C 1
ATOM 920 O O . TYR A 1 118 ? -17.650 8.068 72.696 1.00 101.76 167 TYR A O 1
ATOM 929 N N . GLY A 1 119 ? -17.978 5.870 73.010 1.00 104.52 168 GLY A N 1
ATOM 930 C CA . GLY A 1 119 ? -16.624 5.536 72.589 1.00 102.69 168 GLY A CA 1
ATOM 931 C C . GLY A 1 119 ? -16.403 5.631 71.096 1.00 109.09 168 GLY A C 1
ATOM 932 O O . GLY A 1 119 ? -15.261 5.805 70.642 1.00 112.80 168 GLY A O 1
ATOM 933 N N . GLU A 1 120 ? -17.477 5.501 70.317 1.00 108.30 169 GLU A N 1
ATOM 934 C CA . GLU A 1 120 ? -17.419 5.642 68.870 1.00 95.73 169 GLU A CA 1
ATOM 935 C C . GLU A 1 120 ? -17.455 7.098 68.414 1.00 90.26 169 GLU A C 1
ATOM 936 O O . GLU A 1 120 ? -17.556 7.361 67.207 1.00 93.46 169 GLU A O 1
ATOM 942 N N . SER A 1 121 ? -17.368 8.047 69.3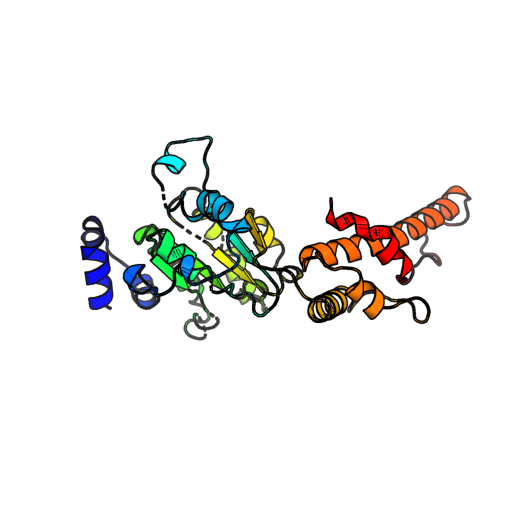48 1.00 88.43 170 SER A N 1
ATOM 943 C CA . SER A 1 121 ? -17.514 9.450 68.975 1.00 83.58 170 SER A CA 1
ATOM 944 C C . SER A 1 121 ? -16.341 9.944 68.135 1.00 81.67 170 SER A C 1
ATOM 945 O O . SER A 1 121 ? -16.514 10.837 67.298 1.00 78.16 170 SER A O 1
ATOM 948 N N . ASN A 1 122 ? -15.152 9.368 68.324 1.00 84.27 171 ASN A N 1
ATOM 949 C CA . ASN A 1 122 ? -13.994 9.799 67.547 1.00 83.02 171 ASN A CA 1
ATOM 950 C C . ASN A 1 122 ? -14.161 9.497 66.063 1.00 87.49 171 ASN A C 1
ATOM 951 O O . ASN A 1 122 ? -13.643 10.238 65.222 1.00 86.96 171 ASN A O 1
ATOM 956 N N . LYS A 1 123 ? -14.874 8.422 65.716 1.00 87.77 172 LYS A N 1
ATOM 957 C CA . LYS A 1 123 ? -15.148 8.161 64.308 1.00 84.15 172 LYS A CA 1
ATOM 958 C C . LYS A 1 123 ? -16.130 9.174 63.739 1.00 83.25 172 LYS A C 1
ATOM 959 O O . LYS A 1 123 ? -16.085 9.473 62.541 1.00 82.48 172 LYS A O 1
ATOM 965 N N . ILE A 1 124 ? -17.025 9.708 64.574 1.00 86.14 173 ILE A N 1
ATOM 966 C CA . ILE A 1 124 ? -17.927 10.758 64.114 1.00 83.01 173 ILE A CA 1
ATOM 967 C C . ILE A 1 124 ? -17.165 12.062 63.914 1.00 72.84 173 ILE A C 1
ATOM 968 O O . ILE A 1 124 ? -17.400 12.793 62.944 1.00 75.12 173 ILE A O 1
ATOM 973 N N . VAL A 1 125 ? -16.230 12.369 64.816 1.00 72.16 174 VAL A N 1
ATOM 974 C CA . VAL A 1 125 ? -15.403 13.560 64.648 1.00 70.99 174 VAL A CA 1
ATOM 975 C C . VAL A 1 125 ? -14.531 13.428 63.407 1.00 86.30 174 VAL A C 1
ATOM 976 O O . VAL A 1 125 ? -14.320 14.399 62.670 1.00 92.44 174 VAL A O 1
ATOM 980 N N . ASP A 1 126 ? -14.017 12.222 63.151 1.00 92.29 175 ASP A N 1
ATOM 981 C CA . ASP A 1 126 ? -13.173 12.018 61.978 1.00 91.54 175 ASP A CA 1
ATOM 982 C C . ASP A 1 126 ? -13.984 12.103 60.691 1.00 84.80 175 ASP A C 1
ATOM 983 O O . ASP A 1 126 ? -13.548 12.728 59.717 1.00 85.88 175 ASP A O 1
ATOM 988 N N . ALA A 1 127 ? -15.169 11.487 60.667 1.00 87.23 176 ALA A N 1
ATOM 989 C CA . ALA A 1 127 ? -16.018 11.526 59.482 1.00 86.35 176 ALA A CA 1
ATOM 990 C C . ALA A 1 127 ? -16.600 12.908 59.219 1.00 80.09 176 ALA A C 1
ATOM 991 O O . ALA A 1 127 ? -17.225 13.110 58.173 1.00 85.39 176 ALA A O 1
ATOM 1001 N N . PHE A 1 129 ? -14.647 15.902 59.600 1.00 70.61 178 PHE A N 1
ATOM 1002 C CA . PHE A 1 129 ? -13.623 16.657 58.883 1.00 70.76 178 PHE A CA 1
ATOM 1003 C C . PHE A 1 129 ? -13.543 16.222 57.424 1.00 75.02 178 PHE A C 1
ATOM 1004 O O . PHE A 1 129 ? -13.339 17.054 56.530 1.00 75.49 178 PHE A O 1
ATOM 1012 N N . SER A 1 130 ? -13.716 14.925 57.162 1.00 66.38 179 SER A N 1
ATOM 1013 C CA . SER A 1 130 ? -13.732 14.449 55.783 1.00 69.92 179 SER A CA 1
ATOM 1014 C C . SER A 1 130 ? -14.972 14.939 55.047 1.00 77.24 179 SER A C 1
ATOM 1015 O O . SER A 1 130 ? -14.898 15.310 53.870 1.00 90.28 179 SER A O 1
ATOM 1018 N N . LEU A 1 131 ? -16.121 14.951 55.727 1.00 72.51 180 LEU A N 1
ATOM 1019 C CA . LEU A 1 131 ? -17.348 15.439 55.106 1.00 68.85 180 LEU A CA 1
ATOM 1020 C C . LEU A 1 131 ? -17.261 16.933 54.818 1.00 65.29 180 LEU A C 1
ATOM 1021 O O . LEU A 1 131 ? -17.720 17.395 53.768 1.00 76.86 180 LEU A O 1
ATOM 1026 N N . ALA A 1 132 ? -16.675 17.705 55.738 1.00 69.21 181 ALA A N 1
ATOM 1027 C CA . ALA A 1 132 ? -16.455 19.124 55.478 1.00 65.15 181 ALA A CA 1
ATOM 1028 C C . ALA A 1 132 ? -15.457 19.328 54.348 1.00 69.82 181 ALA A C 1
ATOM 1029 O O . ALA A 1 132 ? -15.546 20.313 53.606 1.00 74.40 181 ALA A O 1
ATOM 1031 N N . ASN A 1 133 ? -14.504 18.405 54.201 1.00 73.01 182 ASN A N 1
ATOM 1032 C CA . ASN A 1 133 ? -13.546 18.495 53.106 1.00 70.07 182 ASN A CA 1
ATOM 1033 C C . ASN A 1 133 ? -14.214 18.199 51.770 1.00 72.07 182 ASN A C 1
ATOM 1034 O O . ASN A 1 133 ? -13.855 18.789 50.744 1.00 67.80 182 ASN A O 1
ATOM 1039 N N . LYS A 1 134 ? -15.188 17.284 51.763 1.00 73.62 183 LYS A N 1
ATOM 1040 C CA . LYS A 1 134 ? -15.895 16.962 50.527 1.00 79.46 183 LYS A CA 1
ATOM 1041 C C . LYS A 1 134 ? -16.890 18.054 50.157 1.00 80.64 183 LYS A C 1
ATOM 1042 O O . LYS A 1 134 ? -17.011 18.418 48.980 1.00 75.26 183 LYS A O 1
ATOM 1048 N N . LEU A 1 135 ? -17.614 18.586 51.146 1.00 59.99 184 LEU A N 1
ATOM 1049 C CA . LEU A 1 135 ? -18.575 19.661 50.927 1.00 61.58 184 LEU A CA 1
ATOM 1050 C C . LEU A 1 135 ? -17.932 21.040 50.989 1.00 62.20 184 LEU A C 1
ATOM 1051 O O . LEU A 1 135 ? -18.569 22.000 51.445 1.00 55.35 184 LEU A O 1
ATOM 1056 N N . GLN A 1 136 ? -16.686 21.158 50.547 1.00 67.38 185 GLN A N 1
ATOM 1057 C CA . GLN A 1 136 ? -16.002 22.440 50.567 1.00 65.40 185 GLN A CA 1
ATOM 1058 C C . GLN A 1 136 ? -16.627 23.386 49.542 1.00 73.12 185 GLN A C 1
ATOM 1059 O O . GLN A 1 136 ? -17.031 22.951 48.459 1.00 72.98 185 GLN A O 1
ATOM 1065 N N . PRO A 1 137 ? -16.724 24.691 49.850 1.00 68.71 186 PRO A N 1
ATOM 1066 C CA . PRO A 1 137 ? -16.265 25.328 51.090 1.00 63.75 186 PRO A CA 1
ATOM 1067 C C . PRO A 1 137 ? -17.201 25.081 52.273 1.00 58.56 186 PRO A C 1
ATOM 1068 O O . PRO A 1 137 ? -18.416 25.240 52.155 1.00 63.95 186 PRO A O 1
ATOM 1072 N N . CYS A 1 138 ? -16.631 24.689 53.409 1.00 60.59 187 CYS A N 1
ATOM 1073 C CA . CYS A 1 138 ? -17.425 24.325 54.573 1.00 57.95 187 CYS A CA 1
ATOM 1074 C C . CYS A 1 138 ? -16.836 24.965 55.819 1.00 50.64 187 CYS A C 1
ATOM 1075 O O . CYS A 1 138 ? -15.623 24.900 56.038 1.00 51.34 187 CYS A O 1
ATOM 1078 N N . ILE A 1 139 ? -17.696 25.578 56.627 1.00 52.35 188 ILE A N 1
ATOM 1079 C CA . ILE A 1 139 ? -17.304 26.183 57.896 1.00 59.88 188 ILE A CA 1
ATOM 1080 C C . ILE A 1 139 ? -17.647 25.213 59.017 1.00 48.71 188 ILE A C 1
ATOM 1081 O O . ILE A 1 139 ? -18.820 24.876 59.224 1.00 48.55 188 ILE A O 1
ATOM 1086 N N . ILE A 1 140 ? -16.626 24.760 59.735 1.00 60.27 189 ILE A N 1
ATOM 1087 C CA . ILE A 1 140 ? -16.806 23.953 60.936 1.00 58.50 189 ILE A CA 1
ATOM 1088 C C . ILE A 1 140 ? -16.980 24.913 62.108 1.00 48.89 189 ILE A C 1
ATOM 1089 O O . ILE A 1 140 ? -16.031 25.587 62.513 1.00 48.71 189 ILE A O 1
ATOM 1094 N N . PHE A 1 141 ? -18.190 24.986 62.651 1.00 48.44 190 PHE A N 1
ATOM 1095 C CA . PHE A 1 141 ? -18.506 25.937 6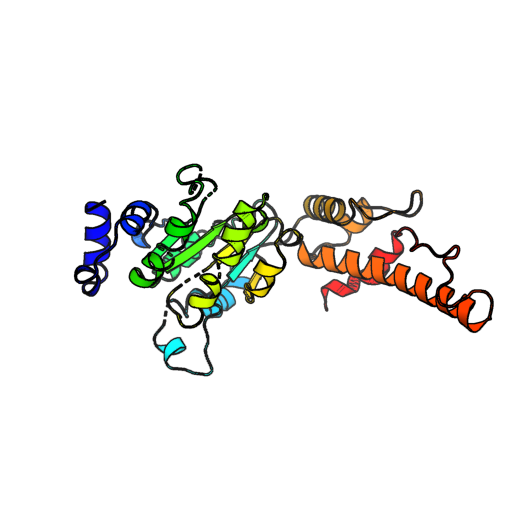3.709 1.00 47.64 190 PHE A CA 1
ATOM 1096 C C . PHE A 1 141 ? -18.504 25.245 65.065 1.00 55.97 190 PHE A C 1
ATOM 1097 O O . PHE A 1 141 ? -19.145 24.202 65.242 1.00 52.13 190 PHE A O 1
ATOM 1105 N N . ILE A 1 142 ? -17.791 25.834 66.019 1.00 51.38 191 ILE A N 1
ATOM 1106 C CA . ILE A 1 142 ? -17.701 25.319 67.380 1.00 52.21 191 ILE A CA 1
ATOM 1107 C C . ILE A 1 142 ? -18.164 26.437 68.305 1.00 48.99 191 ILE A C 1
ATOM 1108 O O . ILE A 1 142 ? -17.410 27.378 68.582 1.00 56.95 191 ILE A O 1
ATOM 1113 N N . ASP A 1 143 ? -19.402 26.346 68.778 1.00 50.93 192 ASP A N 1
ATOM 1114 C CA . ASP A 1 143 ? -19.945 27.330 69.703 1.00 60.51 192 ASP A CA 1
ATOM 1115 C C . ASP A 1 143 ? -19.618 26.936 71.137 1.00 57.48 192 ASP A C 1
ATOM 1116 O O . ASP A 1 143 ? -19.472 25.752 71.456 1.00 67.84 192 ASP A O 1
ATOM 1121 N N . GLU A 1 144 ? -19.509 27.945 72.002 1.00 54.67 193 GLU A N 1
ATOM 1122 C CA . GLU A 1 144 ? -19.140 27.748 73.405 1.00 67.91 193 GLU A CA 1
ATOM 1123 C C . GLU A 1 144 ? -17.855 26.927 73.510 1.00 65.70 193 GLU A C 1
ATOM 1124 O O . GLU A 1 144 ? -17.758 25.966 74.278 1.00 61.14 193 GLU A O 1
ATOM 1130 N N . ILE A 1 145 ? -16.857 27.327 72.716 1.00 51.70 194 ILE A N 1
ATOM 1131 C CA . ILE A 1 145 ? -15.628 26.556 72.565 1.00 53.69 194 ILE A CA 1
ATOM 1132 C C . ILE A 1 145 ? -14.850 26.442 73.872 1.00 58.63 194 ILE A C 1
ATOM 1133 O O . ILE A 1 145 ? -13.982 25.570 74.001 1.00 63.79 194 ILE A O 1
ATOM 1138 N N . ASP A 1 146 ? -15.145 27.297 74.855 1.00 61.55 195 ASP A N 1
ATOM 1139 C CA . ASP A 1 146 ? -14.468 27.205 76.146 1.00 69.84 195 ASP A CA 1
ATOM 1140 C C . ASP A 1 146 ? -14.775 25.889 76.851 1.00 76.02 195 ASP A C 1
ATOM 1141 O O . ASP A 1 146 ? -13.922 25.356 77.569 1.00 80.34 195 ASP A O 1
ATOM 1146 N N . SER A 1 147 ? -15.980 25.353 76.662 1.00 72.10 196 SER A N 1
ATOM 1147 C CA . SER A 1 147 ? -16.385 24.090 77.263 1.00 64.89 196 SER A CA 1
ATOM 1148 C C . SER A 1 147 ? -16.205 22.903 76.326 1.00 69.01 196 SER A C 1
ATOM 1149 O O . SER A 1 147 ? -16.496 21.770 76.723 1.00 69.78 196 SER A O 1
ATOM 1152 N N . PHE A 1 148 ? -15.733 23.136 75.102 1.00 60.26 197 PHE A N 1
ATOM 1153 C CA . PHE A 1 148 ? -15.569 22.064 74.128 1.00 60.87 197 PHE A CA 1
ATOM 1154 C C . PHE A 1 148 ? -14.552 21.045 74.625 1.00 66.87 197 PHE A C 1
ATOM 1155 O O . PHE A 1 148 ? -13.390 21.384 74.871 1.00 80.67 197 PHE A O 1
ATOM 1163 N N . LEU A 1 149 ? -14.998 19.796 74.776 1.00 66.98 198 LEU A N 1
ATOM 1164 C CA . LEU A 1 149 ? -14.185 18.713 75.329 1.00 74.74 198 LEU A CA 1
ATOM 1165 C C . LEU A 1 149 ? -13.670 19.073 76.724 1.00 84.92 198 LEU A C 1
ATOM 1166 O O . LEU A 1 149 ? -12.465 19.103 76.986 1.00 88.98 198 LEU A O 1
ATOM 1171 N N . ARG A 1 150 ? -14.618 19.345 77.619 1.00 86.56 199 ARG A N 1
ATOM 1172 C CA . ARG A 1 150 ? -14.323 19.683 79.012 1.00 80.80 199 ARG A CA 1
ATOM 1173 C C . ARG A 1 150 ? -13.386 20.882 79.115 1.00 84.40 199 ARG A C 1
ATOM 1174 O O . ARG A 1 150 ? -13.814 22.028 78.983 1.00 91.42 199 ARG A O 1
ATOM 1182 N N . HIS A 1 157 ? -13.436 12.226 81.334 1.00 101.38 206 HIS A N 1
ATOM 1183 C CA . HIS A 1 157 ? -12.181 12.231 82.077 1.00 107.29 206 HIS A CA 1
ATOM 1184 C C . HIS A 1 157 ? -11.021 11.871 81.154 1.00 116.57 206 HIS A C 1
ATOM 1185 O O . HIS A 1 157 ? -10.602 12.680 80.323 1.00 112.84 206 HIS A O 1
ATOM 1192 N N . GLU A 1 158 ? -10.508 10.647 81.299 1.00 120.15 207 GLU A N 1
ATOM 1193 C CA . GLU A 1 158 ? -9.422 10.190 80.443 1.00 115.57 207 GLU A CA 1
ATOM 1194 C C . GLU A 1 158 ? -9.885 9.925 79.017 1.00 117.30 207 GLU A C 1
ATOM 1195 O O . GLU A 1 158 ? -9.058 9.941 78.101 1.00 122.73 207 GLU A O 1
ATOM 1201 N N . VAL A 1 159 ? -11.180 9.680 78.811 1.00 118.71 208 VAL A N 1
ATOM 1202 C CA . VAL A 1 159 ? -11.682 9.475 77.459 1.00 118.38 208 VAL A CA 1
ATOM 1203 C C . VAL A 1 159 ? -11.821 10.806 76.728 1.00 114.52 208 VAL A C 1
ATOM 1204 O O . VAL A 1 159 ? -11.594 10.877 75.516 1.00 109.86 208 VAL A O 1
ATOM 1208 N N . THR A 1 160 ? -12.167 11.878 77.442 1.00 118.41 209 THR A N 1
ATOM 1209 C CA . THR A 1 160 ? -12.272 13.190 76.817 1.00 109.73 209 THR A CA 1
ATOM 1210 C C . THR A 1 160 ? -10.914 13.741 76.408 1.00 106.64 209 THR A C 1
ATOM 1211 O O . THR A 1 160 ? -10.855 14.643 75.567 1.00 114.25 209 THR A O 1
ATOM 1215 N N . ALA A 1 161 ? -9.824 13.220 76.978 1.00 101.05 210 ALA A N 1
ATOM 1216 C CA . ALA A 1 161 ? -8.493 13.635 76.553 1.00 95.13 210 ALA A CA 1
ATOM 1217 C C . ALA A 1 161 ? -8.087 12.969 75.246 1.00 100.97 210 ALA A C 1
ATOM 1218 O O . ALA A 1 161 ? -7.366 13.573 74.444 1.00 93.64 210 ALA A O 1
ATOM 1220 N N . THR A 1 162 ? -8.536 11.732 75.018 1.00 107.22 211 THR A N 1
ATOM 1221 C CA . THR A 1 162 ? -8.269 11.066 73.748 1.00 97.53 211 THR A CA 1
ATOM 1222 C C . THR A 1 162 ? -8.917 11.815 72.591 1.00 92.82 211 THR A C 1
ATOM 1223 O O . THR A 1 162 ? -8.338 11.918 71.503 1.00 94.88 211 THR A O 1
ATOM 1227 N N . LEU A 1 163 ? -10.117 12.357 72.813 1.00 91.18 212 LEU A N 1
ATOM 1228 C CA . LEU A 1 163 ? -10.801 13.097 71.757 1.00 90.46 212 LEU A CA 1
ATOM 1229 C C . LEU A 1 163 ? -10.085 14.403 71.440 1.00 85.41 212 LEU A C 1
ATOM 1230 O O . LEU A 1 163 ? -10.043 14.825 70.279 1.00 85.76 212 LEU A O 1
ATOM 1235 N N . LYS A 1 164 ? -9.523 15.061 72.457 1.00 81.41 213 LYS A N 1
ATOM 1236 C CA . LYS A 1 164 ? -8.773 16.290 72.216 1.00 78.70 213 LYS A CA 1
ATOM 1237 C C . LYS A 1 164 ? -7.576 16.026 71.312 1.00 84.73 213 LYS A C 1
ATOM 1238 O O . LYS A 1 164 ? -7.414 16.671 70.270 1.00 88.45 213 LYS A O 1
ATOM 1244 N N . ALA A 1 165 ? -6.730 15.064 71.692 1.00 83.24 214 ALA A N 1
ATOM 1245 C CA . ALA A 1 165 ? -5.554 14.747 70.887 1.00 84.70 214 ALA A CA 1
ATOM 1246 C C . ALA A 1 165 ? -5.943 14.349 69.469 1.00 82.27 214 ALA A C 1
ATOM 1247 O O . ALA A 1 165 ? -5.216 14.644 68.513 1.00 82.02 214 ALA A O 1
ATOM 1249 N N . GLU A 1 166 ? -7.086 13.680 69.312 1.00 82.95 215 GLU A N 1
ATOM 1250 C CA . GLU A 1 166 ? -7.554 13.327 67.976 1.00 81.11 215 GLU A CA 1
ATOM 1251 C C . GLU A 1 166 ? -8.035 14.560 67.223 1.00 78.62 215 GLU A C 1
ATOM 1252 O O . GLU A 1 166 ? -7.705 14.749 66.046 1.00 79.65 215 GLU A O 1
ATOM 1258 N N . PHE A 1 167 ? -8.821 15.409 67.888 1.00 74.06 216 PHE A N 1
ATOM 1259 C CA . PHE A 1 167 ? -9.370 16.587 67.224 1.00 70.22 216 PHE A CA 1
ATOM 1260 C C . PHE A 1 167 ? -8.264 17.540 66.789 1.00 84.48 216 PHE A C 1
ATOM 1261 O O . PHE A 1 167 ? -8.332 18.123 65.701 1.00 81.50 216 PHE A O 1
ATOM 1282 N N . THR A 1 169 ? -5.238 16.761 65.973 1.00 75.59 218 THR A N 1
ATOM 1283 C CA . THR A 1 169 ? -4.610 16.163 64.800 1.00 77.63 218 THR A CA 1
ATOM 1284 C C . THR A 1 169 ? -5.421 16.452 63.542 1.00 78.74 218 THR A C 1
ATOM 1285 O O . THR A 1 169 ? -4.858 16.737 62.479 1.00 76.15 218 THR A O 1
ATOM 1289 N N . LEU A 1 170 ? -6.751 16.398 63.652 1.00 72.95 219 LEU A N 1
ATOM 1290 C CA . LEU A 1 170 ? -7.604 16.729 62.516 1.00 70.64 219 LEU A CA 1
ATOM 1291 C C . LEU A 1 170 ? -7.572 18.223 62.218 1.00 67.78 219 LEU A C 1
ATOM 1292 O O . LEU A 1 170 ? -7.608 18.629 61.050 1.00 79.45 219 LEU A O 1
ATOM 1297 N N . TRP A 1 171 ? -7.506 19.056 63.259 1.00 71.93 220 TRP A N 1
ATOM 1298 C CA . TRP A 1 171 ? -7.453 20.499 63.049 1.00 64.88 220 TRP A CA 1
ATOM 1299 C C . TRP A 1 171 ? -6.175 20.898 62.322 1.00 65.57 220 TRP A C 1
ATOM 1300 O O . TRP A 1 171 ? -6.208 21.720 61.399 1.00 73.65 220 TRP A O 1
ATOM 1311 N N . ASP A 1 172 ? -5.037 20.321 62.716 1.00 68.53 221 ASP A N 1
ATOM 1312 C CA . ASP A 1 172 ? -3.796 20.588 62.000 1.00 81.92 221 ASP A CA 1
ATOM 1313 C C . ASP A 1 172 ? -3.776 19.932 60.626 1.00 83.65 221 ASP A C 1
ATOM 1314 O O . ASP A 1 172 ? -2.953 20.309 59.784 1.00 85.28 221 ASP A O 1
ATOM 1319 N N . GLY A 1 173 ? -4.661 18.964 60.381 1.00 85.19 222 GLY A N 1
ATOM 1320 C CA . GLY A 1 173 ? -4.685 18.302 59.089 1.00 75.42 222 GLY A CA 1
ATOM 1321 C C . GLY A 1 173 ? -5.227 19.176 57.977 1.00 80.63 222 GLY A C 1
ATOM 1322 O O . GLY A 1 173 ? -4.786 19.069 56.829 1.00 93.96 222 GLY A O 1
ATOM 1323 N N . LEU A 1 174 ? -6.182 20.048 58.293 1.00 79.14 223 LEU A N 1
ATOM 1324 C CA . LEU A 1 174 ? -6.781 20.929 57.300 1.00 85.10 223 LEU A CA 1
ATOM 1325 C C . LEU A 1 174 ? -6.014 22.233 57.131 1.00 97.91 223 LEU A C 1
ATOM 1326 O O . LEU A 1 174 ? -6.541 23.173 56.527 1.00 108.74 223 LEU A O 1
ATOM 1331 N N . LEU A 1 175 ? -4.787 22.316 57.651 1.00 96.25 224 LEU A N 1
ATOM 1332 C CA . LEU A 1 175 ? -3.953 23.483 57.384 1.00 94.69 224 LEU A CA 1
ATOM 1333 C C . LEU A 1 175 ? -3.757 23.676 55.885 1.00 96.15 224 LEU A C 1
ATOM 1334 O O . LEU A 1 175 ? -3.945 24.779 55.358 1.00 94.48 224 LEU A O 1
ATOM 1339 N N . ASN A 1 176 ? -3.401 22.604 55.175 1.00 98.94 225 ASN A N 1
ATOM 1340 C CA . ASN A 1 176 ? -3.306 22.628 53.716 1.00 101.56 225 ASN A CA 1
ATOM 1341 C C . ASN A 1 176 ? -4.702 22.443 53.123 1.00 102.83 225 ASN A C 1
ATOM 1342 O O . ASN A 1 176 ? -5.014 21.447 52.467 1.00 97.42 225 ASN A O 1
ATOM 1347 N N . ASN A 1 177 ? -5.551 23.441 53.370 1.00 110.76 226 ASN A N 1
ATOM 1348 C CA . ASN A 1 177 ? -6.941 23.386 52.944 1.00 110.69 226 ASN A CA 1
ATOM 1349 C C . ASN A 1 177 ? -7.592 24.753 53.099 1.00 103.25 226 ASN A C 1
ATOM 1350 O O . ASN A 1 177 ? -8.134 25.074 54.161 1.00 98.68 226 ASN A O 1
ATOM 1355 N N . GLY A 1 178 ? -7.532 25.570 52.047 1.00 78.38 227 GLY A N 1
ATOM 1356 C CA . GLY A 1 178 ? -8.169 26.872 52.092 1.00 74.99 227 GLY A CA 1
ATOM 1357 C C . GLY A 1 178 ? -9.682 26.808 52.085 1.00 87.45 227 GLY A C 1
ATOM 1358 O O . GLY A 1 178 ? -10.339 27.820 52.348 1.00 80.77 227 GLY A O 1
ATOM 1359 N N . ARG A 1 179 ? -10.253 25.639 51.805 1.00 88.18 228 ARG A N 1
ATOM 1360 C CA . ARG A 1 179 ? -11.692 25.535 51.633 1.00 75.32 228 ARG A CA 1
ATOM 1361 C C . ARG A 1 179 ? -12.416 25.044 52.878 1.00 67.31 228 ARG A C 1
ATOM 1362 O O . ARG A 1 179 ? -13.649 25.010 52.878 1.00 70.79 228 ARG A O 1
ATOM 1370 N N . VAL A 1 180 ? -11.697 24.671 53.932 1.00 70.66 229 VAL A N 1
ATOM 1371 C CA . VAL A 1 180 ? -12.303 24.226 55.181 1.00 69.35 229 VAL A CA 1
ATOM 1372 C C . VAL A 1 180 ? -11.826 25.146 56.294 1.00 71.39 229 VAL A C 1
ATOM 1373 O O . VAL A 1 180 ? -10.618 25.348 56.466 1.00 77.68 229 VAL A O 1
ATOM 1385 N N . ILE A 1 182 ? -12.469 26.436 60.513 1.00 72.21 231 ILE A N 1
ATOM 1386 C CA . ILE A 1 182 ? -13.037 26.236 61.839 1.00 50.27 231 ILE A CA 1
ATOM 1387 C C . ILE A 1 182 ? -13.248 27.606 62.467 1.00 48.96 231 ILE A C 1
ATOM 1388 O O . ILE A 1 182 ? -12.300 28.391 62.594 1.00 51.34 231 ILE A O 1
ATOM 1393 N N . ILE A 1 183 ? -14.485 27.897 62.855 1.00 51.74 232 ILE A N 1
ATOM 1394 C CA . ILE A 1 183 ? -14.832 29.160 63.494 1.00 50.06 232 ILE A CA 1
ATOM 1395 C C . ILE A 1 183 ? -15.351 28.857 64.892 1.00 51.60 232 ILE A C 1
ATOM 1396 O O . ILE A 1 183 ? -16.355 28.149 65.049 1.00 46.77 232 ILE A O 1
ATOM 1401 N N . GLY A 1 184 ? -14.668 29.387 65.901 1.00 52.00 233 GLY A N 1
ATOM 1402 C CA . GLY A 1 184 ? -15.068 29.220 67.283 1.00 47.20 233 GLY A CA 1
ATOM 1403 C C . GLY A 1 184 ? -15.726 30.475 67.826 1.00 51.09 233 GLY A C 1
ATOM 1404 O O . GLY A 1 184 ? -15.434 31.586 67.391 1.00 57.23 233 GLY A O 1
ATOM 1405 N N . ALA A 1 185 ? -16.627 30.282 68.787 1.00 46.56 234 ALA A N 1
ATOM 1406 C CA . ALA A 1 185 ? -17.337 31.380 69.422 1.00 53.86 234 ALA A CA 1
ATOM 1407 C C . ALA A 1 185 ? -17.365 31.151 70.925 1.00 52.56 234 ALA A C 1
ATOM 1408 O O . ALA A 1 185 ? -17.449 30.011 71.391 1.00 60.41 234 ALA A O 1
ATOM 1410 N N . THR A 1 186 ? -17.298 32.242 71.685 1.00 47.15 235 THR A N 1
ATOM 1411 C CA . THR A 1 186 ? -17.246 32.112 73.134 1.00 57.12 235 THR A CA 1
ATOM 1412 C C . THR A 1 186 ? -17.656 33.418 73.795 1.00 60.15 235 THR A C 1
ATOM 1413 O O . THR A 1 186 ? -17.500 34.502 73.224 1.00 49.67 235 THR A O 1
ATOM 1417 N N . ASN A 1 187 ? -18.192 33.291 75.009 1.00 56.10 236 ASN A N 1
ATOM 1418 C CA . ASN A 1 187 ? -18.368 34.420 75.910 1.00 56.10 236 ASN A CA 1
ATOM 1419 C C . ASN A 1 187 ? -17.289 34.487 76.978 1.00 57.01 236 ASN A C 1
ATOM 1420 O O . ASN A 1 187 ? -17.129 35.536 77.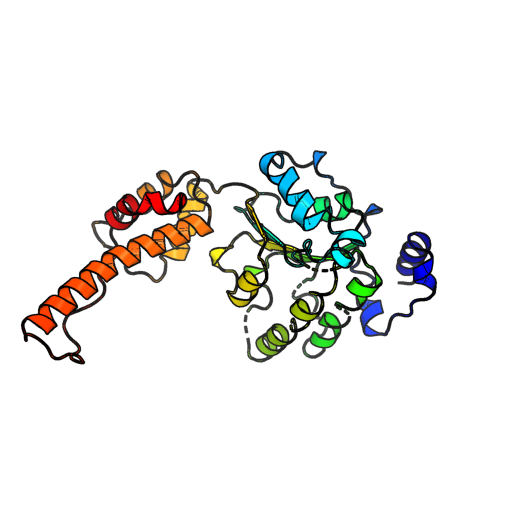611 1.00 62.66 236 ASN A O 1
ATOM 1425 N N . ARG A 1 188 ? -16.549 33.399 77.182 1.00 55.81 237 ARG A N 1
ATOM 1426 C CA . ARG A 1 188 ? -15.484 33.303 78.177 1.00 53.72 237 ARG A CA 1
ATOM 1427 C C . ARG A 1 188 ? -14.179 33.012 77.439 1.00 57.24 237 ARG A C 1
ATOM 1428 O O . ARG A 1 188 ? -13.748 31.861 77.343 1.00 66.63 237 ARG A O 1
ATOM 1436 N N . ILE A 1 189 ? -13.545 34.065 76.917 1.00 51.94 238 ILE A N 1
ATOM 1437 C CA . ILE A 1 189 ? -12.302 33.872 76.178 1.00 51.91 238 ILE A CA 1
ATOM 1438 C C . ILE A 1 189 ? -11.170 33.466 77.115 1.00 53.79 238 ILE A C 1
ATOM 1439 O O . ILE A 1 189 ? -10.268 32.715 76.721 1.00 59.73 238 ILE A O 1
ATOM 1444 N N . ASN A 1 190 ? -11.200 33.931 78.367 1.00 64.59 239 ASN A N 1
ATOM 1445 C CA . ASN A 1 190 ? -10.151 33.583 79.319 1.00 56.98 239 ASN A CA 1
ATOM 1446 C C . ASN A 1 190 ? -10.218 32.125 79.750 1.00 58.49 239 ASN A C 1
ATOM 1447 O O . ASN A 1 190 ? -9.227 31.599 80.268 1.00 60.45 239 ASN A O 1
ATOM 1452 N N . ASP A 1 191 ? -11.355 31.464 79.551 1.00 67.20 240 ASP A N 1
ATOM 1453 C CA . ASP A 1 191 ? -11.514 30.063 79.912 1.00 59.66 240 ASP A CA 1
ATOM 1454 C C . ASP A 1 191 ? -11.231 29.117 78.754 1.00 59.24 240 ASP A C 1
ATOM 1455 O O . ASP A 1 191 ? -11.363 27.900 78.924 1.00 75.06 240 ASP A O 1
ATOM 1460 N N . ILE A 1 192 ? -10.852 29.637 77.587 1.00 57.85 241 ILE A N 1
ATOM 1461 C CA . ILE A 1 192 ? -10.537 28.776 76.454 1.00 64.14 241 ILE A CA 1
ATOM 1462 C C . ILE A 1 192 ? -9.247 28.022 76.738 1.00 60.70 241 ILE A C 1
ATOM 1463 O O . ILE A 1 192 ? -8.251 28.608 77.182 1.00 60.53 241 ILE A O 1
ATOM 1468 N N . ASP A 1 193 ? -9.268 26.712 76.496 1.00 68.20 242 ASP A N 1
ATOM 1469 C CA . ASP A 1 193 ? -8.074 25.889 76.624 1.00 63.56 242 ASP A CA 1
ATOM 1470 C C . ASP A 1 193 ? -6.934 26.487 75.808 1.00 66.37 242 ASP A C 1
ATOM 1471 O O . ASP A 1 193 ? -7.126 26.895 74.659 1.00 70.27 242 ASP A O 1
ATOM 1476 N N . ASP A 1 194 ? -5.747 26.554 76.417 1.00 73.26 243 ASP A N 1
ATOM 1477 C CA . ASP A 1 194 ? -4.600 27.156 75.741 1.00 74.96 243 ASP A CA 1
ATOM 1478 C C . ASP A 1 194 ? -4.265 26.435 74.444 1.00 84.13 243 ASP A C 1
ATOM 1479 O O . ASP A 1 194 ? -3.772 27.059 73.496 1.00 83.86 243 ASP A O 1
ATOM 1484 N N . ALA A 1 195 ? -4.520 25.128 74.381 1.00 86.35 244 ALA A N 1
ATOM 1485 C CA . ALA A 1 195 ? -4.249 24.386 73.158 1.00 73.60 244 ALA A CA 1
ATOM 1486 C C . ALA A 1 195 ? -5.198 24.790 72.035 1.00 74.01 244 ALA A C 1
ATOM 1487 O O . ALA A 1 195 ? -4.856 24.643 70.856 1.00 64.70 244 ALA A O 1
ATOM 1489 N N . PHE A 1 196 ? -6.387 25.294 72.375 1.00 79.63 245 PHE A N 1
ATOM 1490 C CA . PHE A 1 196 ? -7.258 25.880 71.360 1.00 74.48 245 PHE A CA 1
ATOM 1491 C C . PHE A 1 196 ? -6.728 27.236 70.909 1.00 71.59 245 PHE A C 1
ATOM 1492 O O . PHE A 1 196 ? -6.573 27.484 69.708 1.00 67.88 245 PHE A O 1
ATOM 1500 N N . LEU A 1 197 ? -6.434 28.122 71.869 1.00 73.85 246 LEU A N 1
ATOM 1501 C CA . LEU A 1 197 ? -6.010 29.482 71.541 1.00 67.61 246 LEU A CA 1
ATOM 1502 C C . LEU A 1 197 ? -4.783 29.498 70.642 1.00 72.40 246 LEU A C 1
ATOM 1503 O O . LEU A 1 197 ? -4.641 30.399 69.808 1.00 74.96 246 LEU A O 1
ATOM 1508 N N . ARG A 1 198 ? -3.887 28.520 70.793 1.00 71.62 247 ARG A N 1
ATOM 1509 C CA . ARG A 1 198 ? -2.746 28.429 69.892 1.00 77.27 247 ARG A CA 1
ATOM 1510 C C . ARG A 1 198 ? -3.178 28.196 68.450 1.00 79.63 247 ARG A C 1
ATOM 1511 O O . ARG A 1 198 ? -2.422 28.524 67.529 1.00 80.57 247 ARG A O 1
ATOM 1519 N N . ARG A 1 199 ? -4.376 27.654 68.235 1.00 73.17 248 ARG A N 1
ATOM 1520 C CA . ARG A 1 199 ? -4.885 27.367 66.902 1.00 66.06 248 ARG A CA 1
ATOM 1521 C C . ARG A 1 199 ? -5.926 28.375 66.431 1.00 57.23 248 ARG A C 1
ATOM 1522 O O . ARG A 1 199 ? -6.517 28.179 65.364 1.00 61.74 248 ARG A O 1
ATOM 1530 N N . LEU A 1 200 ? -6.165 29.442 67.194 1.00 60.64 249 LEU A N 1
ATOM 1531 C CA . LEU A 1 200 ? -7.027 30.536 66.760 1.00 54.09 249 LEU A CA 1
ATOM 1532 C C . LEU A 1 200 ? -6.196 31.796 66.551 1.00 59.69 249 LEU A C 1
ATOM 1533 O O . LEU A 1 200 ? -6.206 32.690 67.407 1.00 76.10 249 LEU A O 1
ATOM 1538 N N . PRO A 1 201 ? -5.466 31.909 65.437 1.00 60.63 250 PRO A N 1
ATOM 1539 C CA . PRO A 1 201 ? -4.635 33.108 65.242 1.00 56.96 250 PRO A CA 1
ATOM 1540 C C . PRO A 1 201 ? -5.449 34.376 65.06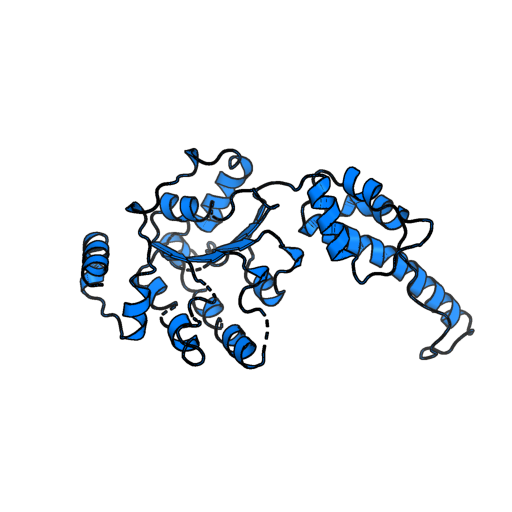1 1.00 62.02 250 PRO A C 1
ATOM 1541 O O . PRO A 1 201 ? -5.023 35.446 65.513 1.00 70.60 250 PRO A O 1
ATOM 1545 N N . LYS A 1 202 ? -6.602 34.294 64.403 1.00 55.23 251 LYS A N 1
ATOM 1546 C CA . LYS A 1 202 ? -7.456 35.452 64.177 1.00 62.16 251 LYS A CA 1
ATOM 1547 C C . LYS A 1 202 ? -8.593 35.449 65.188 1.00 65.77 251 LYS A C 1
ATOM 1548 O O . LYS A 1 202 ? -9.320 34.458 65.311 1.00 74.37 251 LYS A O 1
ATOM 1554 N N . ARG A 1 203 ? -8.734 36.555 65.915 1.00 56.21 252 ARG A N 1
ATOM 1555 C CA . ARG A 1 203 ? -9.759 36.706 66.937 1.00 49.45 252 ARG A CA 1
ATOM 1556 C C . ARG A 1 203 ? -10.435 38.052 66.743 1.00 50.93 252 ARG A C 1
ATOM 1557 O O . ARG A 1 203 ? -9.757 39.078 66.621 1.00 63.67 252 ARG A O 1
ATOM 1565 N N . PHE A 1 204 ? -11.764 38.046 66.706 1.00 47.95 253 PHE A N 1
ATOM 1566 C CA . PHE A 1 204 ? -12.548 39.232 66.392 1.00 49.68 253 PHE A CA 1
ATOM 1567 C C . PHE A 1 204 ? -13.381 39.619 67.604 1.00 62.51 253 PHE A C 1
ATOM 1568 O O . PHE A 1 204 ? -14.215 38.832 68.066 1.00 56.83 253 PHE A O 1
ATOM 1576 N N . LEU A 1 205 ? -13.156 40.828 68.111 1.00 60.95 254 LEU A N 1
ATOM 1577 C CA . LEU A 1 205 ? -13.912 41.348 69.244 1.00 53.92 254 LEU A CA 1
ATOM 1578 C C . LEU A 1 205 ? -15.247 41.884 68.739 1.00 53.36 254 LEU A C 1
ATOM 1579 O O . LEU A 1 205 ? -15.302 42.953 68.122 1.00 48.98 254 LEU A O 1
ATOM 1584 N N . VAL A 1 206 ? -16.324 41.143 69.004 1.00 55.69 255 VAL A N 1
ATOM 1585 C CA . VAL A 1 206 ? -17.639 41.524 68.494 1.00 52.73 255 VAL A CA 1
ATOM 1586 C C . VAL A 1 206 ? -18.121 42.809 69.158 1.00 55.09 255 VAL A C 1
ATOM 1587 O O . VAL A 1 206 ? -18.555 43.751 68.484 1.00 60.88 255 VAL A O 1
ATOM 1591 N N . SER A 1 207 ? -18.057 42.867 70.486 1.00 59.63 256 SER A N 1
ATOM 1592 C CA . SER A 1 207 ? -18.432 44.063 71.227 1.00 55.38 256 SER A CA 1
ATOM 1593 C C . SER A 1 207 ? -17.675 44.071 72.548 1.00 59.46 256 SER A C 1
ATOM 1594 O O . SER A 1 207 ? -16.947 43.130 72.875 1.00 76.87 256 SER A O 1
ATOM 1597 N N . LEU A 1 208 ? -17.853 45.160 73.321 1.00 69.06 257 LEU A N 1
ATOM 1598 C CA . LEU A 1 208 ? -17.141 45.326 74.578 1.00 63.10 257 LEU A CA 1
ATOM 1599 C C . LEU A 1 208 ? -18.046 45.016 75.765 1.00 67.40 257 LEU A C 1
ATOM 1600 O O . LEU A 1 208 ? -19.262 45.226 75.701 1.00 76.84 257 LEU A O 1
ATOM 1605 N N . PRO A 1 209 ? -17.480 44.510 76.860 1.00 63.14 258 PRO A N 1
ATOM 1606 C CA . PRO A 1 209 ? -18.291 44.236 78.050 1.00 62.24 258 PRO A CA 1
ATOM 1607 C C . PRO A 1 209 ? -18.579 45.501 78.841 1.00 66.71 258 PRO A C 1
ATOM 1608 O O . PRO A 1 209 ? -17.731 46.390 78.963 1.00 69.26 258 PRO A O 1
ATOM 1612 N N . GLY A 1 210 ? -19.791 45.572 79.381 1.00 64.99 259 GLY A N 1
ATOM 1613 C CA . GLY A 1 210 ? -20.179 46.683 80.219 1.00 66.52 259 GLY A CA 1
ATOM 1614 C C . GLY A 1 210 ? -19.566 46.585 81.601 1.00 67.91 259 GLY A C 1
ATOM 1615 O O . GLY A 1 210 ? -18.868 45.633 81.949 1.00 71.29 259 GLY A O 1
ATOM 1616 N N . SER A 1 211 ? -19.846 47.607 82.413 1.00 64.95 260 SER A N 1
ATOM 1617 C CA . SER A 1 211 ? -19.262 47.669 83.751 1.00 64.97 260 SER A CA 1
ATOM 1618 C C . SER A 1 211 ? -19.655 46.461 84.593 1.00 69.59 260 SER A C 1
ATOM 1619 O O . SER A 1 211 ? -18.824 45.908 85.323 1.00 64.81 260 SER A O 1
ATOM 1622 N N . ASP A 1 212 ? -20.917 46.032 84.501 1.00 80.48 261 ASP A N 1
ATOM 1623 C CA . ASP A 1 212 ? -21.354 44.859 85.251 1.00 74.13 261 ASP A CA 1
ATOM 1624 C C . ASP A 1 212 ? -20.668 43.594 84.752 1.00 69.48 261 ASP A C 1
ATOM 1625 O O . ASP A 1 212 ? -20.304 42.725 85.551 1.00 77.51 261 ASP A O 1
ATOM 1630 N N . GLN A 1 213 ? -20.483 43.470 83.436 1.00 69.00 262 GLN A N 1
ATOM 1631 C CA . GLN A 1 213 ? -19.820 42.284 82.904 1.00 67.58 262 GLN A CA 1
ATOM 1632 C C . GLN A 1 213 ? -18.334 42.284 83.243 1.00 66.85 262 GLN A C 1
ATOM 1633 O O . GLN A 1 213 ? -17.766 41.233 83.563 1.00 73.01 262 GLN A O 1
ATOM 1639 N N . ARG A 1 214 ? -17.689 43.454 83.191 1.00 59.70 263 ARG A N 1
ATOM 1640 C CA . ARG A 1 214 ? -16.292 43.538 83.605 1.00 60.03 263 ARG A CA 1
ATOM 1641 C C . ARG A 1 214 ? -16.129 43.213 85.083 1.00 75.15 263 ARG A C 1
ATOM 1642 O O . ARG A 1 214 ? -15.072 42.723 85.498 1.00 85.33 263 ARG A O 1
ATOM 1650 N N . TYR A 1 215 ? -17.158 43.479 85.890 1.00 73.64 264 TYR A N 1
ATOM 1651 C CA . TYR A 1 215 ? -17.117 43.109 87.301 1.00 78.59 264 TYR A CA 1
ATOM 1652 C C . TYR A 1 215 ? -17.029 41.596 87.464 1.00 73.52 264 TYR A C 1
ATOM 1653 O O . TYR A 1 215 ? -16.190 41.088 88.217 1.00 67.20 264 TYR A O 1
ATOM 1662 N N . LYS A 1 216 ? -17.887 40.860 86.753 1.00 64.88 265 LYS A N 1
ATOM 1663 C CA . LYS A 1 216 ? -17.905 39.406 86.877 1.00 65.15 265 LYS A CA 1
ATOM 1664 C C . LYS A 1 216 ? -16.636 38.786 86.304 1.00 74.93 265 LYS A C 1
ATOM 1665 O O . LYS A 1 216 ? -16.132 37.788 86.834 1.00 76.06 265 LYS A O 1
ATOM 1671 N N . ILE A 1 217 ? -16.113 39.356 85.215 1.00 61.72 266 ILE A N 1
ATOM 1672 C CA . ILE A 1 217 ? -14.889 38.833 84.613 1.00 60.72 266 ILE A CA 1
ATOM 1673 C C . ILE A 1 217 ? -13.734 38.924 85.601 1.00 62.51 266 ILE A C 1
ATOM 1674 O O . ILE A 1 217 ? -13.001 37.952 85.820 1.00 70.55 266 ILE A O 1
ATOM 1679 N N . LEU A 1 218 ? -13.565 40.094 86.223 1.00 68.94 267 LEU A N 1
ATOM 1680 C CA . LEU A 1 218 ? -12.532 40.257 87.239 1.00 65.50 267 LEU A CA 1
ATOM 1681 C C . LEU A 1 218 ? -12.773 39.352 88.439 1.00 67.84 267 LEU A C 1
ATOM 1682 O O . LEU A 1 218 ? -11.812 38.890 89.062 1.00 69.45 267 LEU A O 1
ATOM 1687 N N . SER A 1 219 ? -14.038 39.087 88.778 1.00 68.39 268 SER A N 1
ATOM 1688 C CA . SER A 1 219 ? -14.334 38.218 89.912 1.00 71.03 268 SER A CA 1
ATOM 1689 C C . SER A 1 219 ? -13.862 36.795 89.651 1.00 72.31 268 SER A C 1
ATOM 1690 O O . SER A 1 219 ? -13.280 36.156 9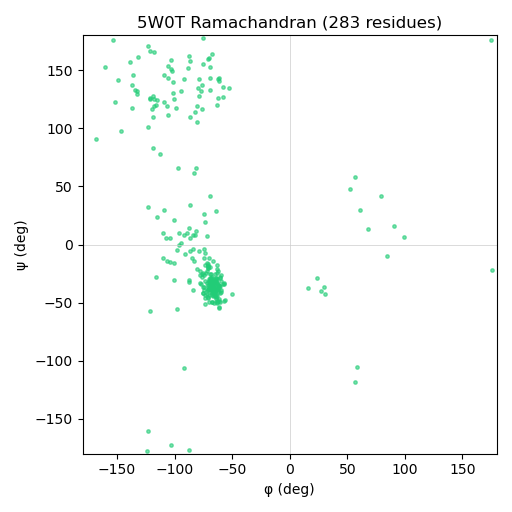0.535 1.00 74.70 268 SER A O 1
ATOM 1693 N N . VAL A 1 220 ? -14.103 36.279 88.443 1.00 68.83 269 VAL A N 1
ATOM 1694 C CA . VAL A 1 220 ? -13.664 34.925 88.115 1.00 69.06 269 VAL A CA 1
ATOM 1695 C C . VAL A 1 220 ? -12.147 34.871 87.989 1.00 75.21 269 VAL A C 1
ATOM 1696 O O . VAL A 1 220 ? -11.510 33.892 88.399 1.00 72.86 269 VAL A O 1
ATOM 1700 N N . LEU A 1 221 ? -11.543 35.919 87.424 1.00 75.56 270 LEU A N 1
ATOM 1701 C CA . LEU A 1 221 ? -10.094 35.934 87.248 1.00 68.02 270 LEU A CA 1
ATOM 1702 C C . LEU A 1 221 ? -9.372 35.927 88.590 1.00 71.10 270 LEU A C 1
ATOM 1703 O O . LEU A 1 221 ? -8.322 35.291 88.736 1.00 72.59 270 LEU A O 1
ATOM 1708 N N . LEU A 1 222 ? -9.924 36.622 89.583 1.00 57.93 271 LEU A N 1
ATOM 1709 C CA . LEU A 1 222 ? -9.299 36.769 90.889 1.00 59.02 271 LEU A CA 1
ATOM 1710 C C . LEU A 1 222 ? -9.899 35.836 91.935 1.00 56.46 271 LEU A C 1
ATOM 1711 O O . LEU A 1 222 ? -9.763 36.093 93.135 1.00 68.06 271 LEU A O 1
ATOM 1716 N N . LYS A 1 223 ? -10.556 34.755 91.510 1.00 70.86 272 LYS A N 1
ATOM 1717 C CA . LYS A 1 223 ? -11.285 33.931 92.469 1.00 69.51 272 LYS A CA 1
ATOM 1718 C C . LYS A 1 223 ? -10.345 33.087 93.326 1.00 69.12 272 LYS A C 1
ATOM 1719 O O . LYS A 1 223 ? -10.695 32.732 94.459 1.00 81.76 272 LYS A O 1
ATOM 1725 N N . ASP A 1 224 ? -9.155 32.766 92.815 1.00 56.87 273 ASP A N 1
ATOM 1726 C CA . ASP A 1 224 ? -8.164 31.998 93.559 1.00 57.41 273 ASP A CA 1
ATOM 1727 C C . ASP A 1 224 ? -6.960 32.837 93.963 1.00 57.09 273 ASP A C 1
ATOM 1728 O O . ASP A 1 224 ? -5.959 32.285 94.434 1.00 61.01 273 ASP A O 1
ATOM 1733 N N . THR A 1 225 ? -7.030 34.152 93.786 1.00 56.63 274 THR A N 1
ATOM 1734 C CA . THR A 1 225 ? -5.938 35.053 94.117 1.00 58.32 274 THR A CA 1
ATOM 1735 C C . THR A 1 225 ? -6.221 35.733 95.450 1.00 63.08 274 THR A C 1
ATOM 1736 O O . THR A 1 225 ? -7.361 36.110 95.737 1.00 69.46 274 THR A O 1
ATOM 1740 N N . LYS A 1 226 ? -5.183 35.873 96.270 1.00 67.35 275 LYS A N 1
ATOM 1741 C CA . LYS A 1 226 ? -5.330 36.496 97.579 1.00 69.13 275 LYS A CA 1
ATOM 1742 C C . LYS A 1 226 ? -5.444 38.006 97.420 1.00 67.93 275 LYS A C 1
ATOM 1743 O O . LYS A 1 226 ? -4.512 38.660 96.942 1.00 85.49 275 LYS A O 1
ATOM 1749 N N . LEU A 1 227 ? -6.584 38.557 97.811 1.00 67.82 276 LEU A N 1
ATOM 1750 C CA . LEU A 1 227 ? -6.823 39.989 97.749 1.00 73.05 276 LEU A CA 1
ATOM 1751 C C . LEU A 1 227 ? -6.702 40.599 99.142 1.00 83.78 276 LEU A C 1
ATOM 1752 O O . LEU A 1 227 ? -6.824 39.913 100.161 1.00 86.43 276 LEU A O 1
ATOM 1757 N N . ASP A 1 228 ? -6.453 41.905 99.176 1.00 83.79 277 ASP A N 1
ATOM 1758 C CA . ASP A 1 228 ? -6.263 42.594 100.444 1.00 92.79 277 ASP A CA 1
ATOM 1759 C C . ASP A 1 228 ? -7.602 42.809 101.138 1.00 93.46 277 ASP A C 1
ATOM 1760 O O . ASP A 1 228 ? -8.594 43.186 100.507 1.00 92.69 277 ASP A O 1
ATOM 1765 N N . GLU A 1 229 ? -7.618 42.566 102.451 1.00 89.60 278 GLU A N 1
ATOM 1766 C CA . GLU A 1 229 ? -8.856 42.693 103.212 1.00 86.46 278 GLU A CA 1
ATOM 1767 C C . GLU A 1 229 ? -9.296 44.148 103.321 1.00 88.43 278 GLU A C 1
ATOM 1768 O O . GLU A 1 229 ? -10.497 44.442 103.304 1.00 82.69 278 GLU A O 1
ATOM 1774 N N . ASP A 1 230 ? -8.341 45.073 103.433 1.00 102.30 279 ASP A N 1
ATOM 1775 C CA . ASP A 1 230 ? -8.639 46.499 103.523 1.00 105.05 279 ASP A CA 1
ATOM 1776 C C . ASP A 1 230 ? -8.497 47.201 102.176 1.00 105.39 279 ASP A C 1
ATOM 1777 O O . ASP A 1 230 ? -9.437 47.849 101.705 1.00 97.40 279 ASP A O 1
ATOM 1782 N N . GLU A 1 231 ? -7.332 47.077 101.544 1.00 101.25 280 GLU A N 1
ATOM 1783 C CA . GLU A 1 231 ? -6.999 47.869 100.360 1.00 88.28 280 GLU A CA 1
ATOM 1784 C C . GLU A 1 231 ? -7.275 47.066 99.089 1.00 94.77 280 GLU A C 1
ATOM 1785 O O . GLU A 1 231 ? -6.374 46.712 98.328 1.00 101.10 280 GLU A O 1
ATOM 1791 N N . PHE A 1 232 ? -8.556 46.781 98.864 1.00 98.82 281 PHE A N 1
ATOM 1792 C CA . PHE A 1 232 ? -8.985 46.228 97.587 1.00 93.31 281 PHE A CA 1
ATOM 1793 C C . PHE A 1 232 ? -10.404 46.691 97.294 1.00 96.88 281 PHE A C 1
ATOM 1794 O O . PHE A 1 232 ? -11.242 46.763 98.195 1.00 113.22 281 PHE A O 1
ATOM 1802 N N . ASP A 1 233 ? -10.666 46.997 96.024 1.00 79.90 282 ASP A N 1
ATOM 1803 C CA . ASP A 1 233 ? -11.948 47.570 95.617 1.00 72.75 282 ASP A CA 1
ATOM 1804 C C . ASP A 1 233 ? -12.267 47.045 94.216 1.00 74.92 282 ASP A C 1
ATOM 1805 O O . ASP A 1 233 ? -11.773 47.590 93.228 1.00 78.39 282 ASP A O 1
ATOM 1810 N N . LEU A 1 234 ? -13.094 45.999 94.147 1.00 78.49 283 LEU A N 1
ATOM 1811 C CA . LEU A 1 234 ? -13.488 45.449 92.850 1.00 72.03 283 LEU A CA 1
ATOM 1812 C C . LEU A 1 234 ? -14.288 46.462 92.041 1.00 75.41 283 LEU A C 1
ATOM 1813 O O . LEU A 1 234 ? -14.019 46.678 90.853 1.00 81.55 283 LEU A O 1
ATOM 1818 N N . GLN A 1 235 ? -15.275 47.103 92.674 1.00 88.19 284 GLN A N 1
ATOM 1819 C CA . GLN A 1 235 ? -16.190 47.973 91.940 1.00 81.17 284 GLN A CA 1
ATOM 1820 C C . GLN A 1 235 ? -15.458 49.149 91.306 1.00 77.71 284 GLN A C 1
ATOM 1821 O O . GLN A 1 235 ? -15.769 49.544 90.177 1.00 86.58 284 GLN A O 1
ATOM 1827 N N . LEU A 1 236 ? -14.480 49.719 92.013 1.00 75.63 285 LEU A N 1
ATOM 1828 C CA . LEU A 1 236 ? -13.721 50.829 91.447 1.00 79.96 285 LEU A CA 1
ATOM 1829 C C . LEU A 1 236 ? -12.926 50.384 90.226 1.00 80.58 285 LEU A C 1
ATOM 1830 O O . LEU A 1 236 ? -12.848 51.109 89.227 1.00 76.95 285 LEU A O 1
ATOM 1835 N N . ILE A 1 237 ? -12.331 49.192 90.289 1.00 74.05 286 ILE A N 1
ATOM 1836 C CA . ILE A 1 237 ? -11.554 48.686 89.163 1.00 70.26 286 ILE A CA 1
ATOM 1837 C C . ILE A 1 237 ? -12.464 48.388 87.978 1.00 76.91 286 ILE A C 1
ATOM 1838 O O . ILE A 1 237 ? -12.135 48.707 86.828 1.00 64.34 286 ILE A O 1
ATOM 1843 N N . ALA A 1 238 ? -13.628 47.788 88.237 1.00 76.55 287 ALA A N 1
ATOM 1844 C CA . ALA A 1 238 ? -14.550 47.470 87.154 1.00 65.87 287 ALA A CA 1
ATOM 1845 C C . ALA A 1 238 ? -15.129 48.726 86.517 1.00 70.28 287 ALA A C 1
ATOM 1846 O O . ALA A 1 238 ? -15.373 48.750 85.305 1.00 77.24 287 ALA A O 1
ATOM 1848 N N . ASP A 1 239 ? -15.350 49.778 87.309 1.00 69.34 288 ASP A N 1
ATOM 1849 C CA . ASP A 1 239 ? -15.914 51.006 86.763 1.00 76.03 288 ASP A CA 1
ATOM 1850 C C . ASP A 1 239 ? -14.911 51.780 85.917 1.00 74.08 288 ASP A C 1
ATOM 1851 O O . ASP A 1 239 ? -15.323 52.546 85.040 1.00 77.72 288 ASP A O 1
ATOM 1856 N N . ASN A 1 240 ? -13.612 51.597 86.154 1.00 70.30 289 ASN A N 1
ATOM 1857 C CA . ASN A 1 240 ? -12.573 52.342 85.453 1.00 71.46 289 ASN A CA 1
ATOM 1858 C C . ASN A 1 240 ? -11.791 51.468 84.477 1.00 67.94 289 ASN A C 1
ATOM 1859 O O . ASN A 1 240 ? -10.612 51.718 84.218 1.00 69.85 289 ASN A O 1
ATOM 1864 N N . THR A 1 241 ? -12.434 50.440 83.929 1.00 69.22 290 THR A N 1
ATOM 1865 C CA . THR A 1 241 ? -11.836 49.607 82.893 1.00 67.18 290 THR A CA 1
ATOM 1866 C C . THR A 1 241 ? -12.697 49.583 81.636 1.00 65.65 290 THR A C 1
ATOM 1867 O O . THR A 1 241 ? -12.740 48.576 80.929 1.00 64.28 290 THR A O 1
ATOM 1871 N N . LYS A 1 242 ? -13.398 50.678 81.351 1.00 68.12 291 LYS A N 1
ATOM 1872 C CA . LYS A 1 242 ? -14.171 50.750 80.120 1.00 69.29 291 LYS A CA 1
ATOM 1873 C C . LYS A 1 242 ? -13.237 50.639 78.921 1.00 68.67 291 LYS A C 1
ATOM 1874 O O . LYS A 1 242 ? -12.113 51.149 78.937 1.00 70.73 291 LYS A O 1
ATOM 1880 N N . GLY A 1 243 ? -13.702 49.950 77.882 1.00 68.45 292 GLY A N 1
ATOM 1881 C CA . GLY A 1 243 ? -12.860 49.632 76.752 1.00 67.86 292 GLY A CA 1
ATOM 1882 C C . GLY A 1 243 ? -12.016 48.389 76.921 1.00 65.17 292 GLY A C 1
ATOM 1883 O O . GLY A 1 243 ? -11.398 47.943 75.947 1.00 76.62 292 GLY A O 1
ATOM 1884 N N . PHE A 1 244 ? -11.959 47.818 78.122 1.00 66.30 293 PHE A N 1
ATOM 1885 C CA . PHE A 1 244 ? -11.264 46.557 78.340 1.00 65.72 293 PHE A CA 1
ATOM 1886 C C . PHE A 1 244 ? -12.149 45.400 77.900 1.00 63.55 293 PHE A C 1
ATOM 1887 O O . PHE A 1 244 ? -13.343 45.365 78.215 1.00 65.19 293 PHE A O 1
ATOM 1895 N N . SER A 1 245 ? -11.565 44.454 77.173 1.00 59.75 294 SER A N 1
ATOM 1896 C CA . SER A 1 245 ? -12.259 43.223 76.845 1.00 59.24 294 SER A CA 1
ATOM 1897 C C . SER A 1 245 ? -12.033 42.204 77.962 1.00 57.55 294 SER A C 1
ATOM 1898 O O . SER A 1 245 ? -11.401 42.491 78.981 1.00 56.88 294 SER A O 1
ATOM 1901 N N . GLY A 1 246 ? -12.559 40.994 77.770 1.00 57.13 295 GLY A N 1
ATOM 1902 C CA . GLY A 1 246 ? -12.296 39.931 78.727 1.00 55.82 295 GLY A CA 1
ATOM 1903 C C . GLY A 1 246 ? -10.828 39.559 78.784 1.00 64.52 295 GLY A C 1
ATOM 1904 O O . GLY A 1 246 ? -10.284 39.295 79.860 1.00 63.42 295 GLY A O 1
ATOM 1905 N N . SER A 1 247 ? -10.164 39.537 77.625 1.00 58.26 296 SER A N 1
ATOM 1906 C CA . SER A 1 247 ? -8.741 39.229 77.569 1.00 53.98 296 SER A CA 1
ATOM 1907 C C . SER A 1 247 ? -7.868 40.407 77.983 1.00 57.21 296 SER A C 1
ATOM 1908 O O . SER A 1 247 ? -6.715 40.199 78.378 1.00 59.14 296 SER A O 1
ATOM 1911 N N . ASP A 1 248 ? -8.383 41.635 77.892 1.00 55.06 297 ASP A N 1
ATOM 1912 C CA . ASP A 1 248 ? -7.638 42.782 78.400 1.00 55.36 297 ASP A CA 1
ATOM 1913 C C . ASP A 1 248 ? -7.667 42.820 79.922 1.00 56.52 297 ASP A C 1
ATOM 1914 O O . ASP A 1 248 ? -6.678 43.203 80.557 1.00 60.41 297 ASP A O 1
ATOM 1919 N N . LEU A 1 249 ? -8.794 42.430 80.524 1.00 54.76 298 LEU A N 1
ATOM 1920 C CA . LEU A 1 249 ? -8.875 42.381 81.979 1.00 54.46 298 LEU A CA 1
ATOM 1921 C C . LEU A 1 249 ? -7.974 41.296 82.551 1.00 59.13 298 LEU A C 1
ATOM 1922 O O . LEU A 1 249 ? -7.462 41.442 83.667 1.00 53.04 298 LEU A O 1
ATOM 1927 N N . LYS A 1 250 ? -7.771 40.205 81.807 1.00 52.54 299 LYS A N 1
ATOM 1928 C CA . LYS A 1 250 ? -6.832 39.179 82.247 1.00 51.65 299 LYS A CA 1
ATOM 1929 C C . LYS A 1 250 ? -5.403 39.705 82.237 1.00 54.38 299 LYS A C 1
ATOM 1930 O O . LYS A 1 250 ? -4.598 39.356 83.109 1.00 51.09 299 LYS A O 1
ATOM 1936 N N . GLU A 1 251 ? -5.071 40.556 81.264 1.00 59.29 300 GLU A N 1
ATOM 1937 C CA . GLU A 1 251 ? -3.743 41.157 81.239 1.00 55.89 300 GLU A CA 1
ATOM 1938 C C . GLU A 1 251 ? -3.569 42.161 82.369 1.00 58.18 300 GLU A C 1
ATOM 1939 O O . GLU A 1 251 ? -2.455 42.334 82.878 1.00 65.05 300 GLU A O 1
ATOM 1945 N N . LEU A 1 252 ? -4.651 42.828 82.775 1.00 53.18 301 LEU A N 1
ATOM 1946 C CA . LEU A 1 252 ? -4.580 43.728 83.921 1.00 53.87 301 LEU A CA 1
ATOM 1947 C C . LEU A 1 252 ? -4.283 42.956 85.200 1.00 53.29 301 LEU A C 1
ATOM 1948 O O . LEU A 1 252 ? -3.447 43.372 86.009 1.00 53.62 301 LEU A O 1
ATOM 1953 N N . CYS A 1 253 ? -4.957 41.819 85.393 1.00 52.65 302 CYS A N 1
ATOM 1954 C CA . CYS A 1 253 ? -4.674 40.977 86.549 1.00 52.35 302 CYS A CA 1
ATOM 1955 C C . CYS A 1 253 ? -3.259 40.419 86.481 1.00 51.79 302 CYS A C 1
ATOM 1956 O O . CYS A 1 253 ? -2.595 40.262 87.511 1.00 54.30 302 CYS A O 1
ATOM 1959 N N . ARG A 1 254 ? -2.779 40.114 85.273 1.00 56.20 303 ARG A N 1
ATOM 1960 C CA . ARG A 1 254 ? -1.406 39.644 85.122 1.00 58.33 303 ARG A CA 1
ATOM 1961 C C . ARG A 1 254 ? -0.411 40.732 85.505 1.00 57.25 303 ARG A C 1
ATOM 1962 O O . ARG A 1 254 ? 0.595 40.460 86.169 1.00 57.91 303 ARG A O 1
ATOM 1970 N N . GLU A 1 255 ? -0.682 41.976 85.104 1.00 57.93 304 GLU A N 1
ATOM 1971 C CA . GLU A 1 255 ? 0.201 43.077 85.475 1.00 53.21 304 GLU A CA 1
ATOM 1972 C C . GLU A 1 255 ? 0.163 43.338 86.974 1.00 53.74 304 GLU A C 1
ATOM 1973 O O . GLU A 1 255 ? 1.198 43.629 87.583 1.00 63.26 304 GLU A O 1
ATOM 1979 N N . ALA A 1 256 ? -1.018 43.235 87.588 1.00 53.80 305 ALA A N 1
ATOM 1980 C CA . ALA A 1 256 ? -1.126 43.463 89.026 1.00 61.06 305 ALA A CA 1
ATOM 1981 C C . ALA A 1 256 ? -0.313 42.436 89.804 1.00 54.32 305 ALA A C 1
ATOM 1982 O O . ALA A 1 256 ? 0.495 42.794 90.667 1.00 55.88 305 ALA A O 1
ATOM 1984 N N . ALA A 1 257 ? -0.506 41.150 89.497 1.00 53.37 306 ALA A N 1
ATOM 1985 C CA . ALA A 1 257 ? 0.288 40.108 90.138 1.00 58.43 306 ALA A CA 1
ATOM 1986 C C . ALA A 1 257 ? 1.774 40.279 89.856 1.00 55.12 306 ALA A C 1
ATOM 1987 O O . ALA A 1 257 ? 2.608 39.885 90.677 1.00 64.37 306 ALA A O 1
ATOM 1989 N N . LEU A 1 258 ? 2.127 40.863 88.708 1.00 58.53 307 LEU A N 1
ATOM 1990 C CA . LEU A 1 258 ? 3.534 41.084 88.395 1.00 53.62 307 LEU A CA 1
ATOM 1991 C C . LEU A 1 258 ? 4.136 42.145 89.308 1.00 54.84 307 LEU A C 1
ATOM 1992 O O . LEU A 1 258 ? 5.295 42.030 89.720 1.00 56.84 307 LEU A O 1
ATOM 1997 N N . ASP A 1 259 ? 3.363 43.185 89.638 1.00 55.41 308 ASP A N 1
ATOM 1998 C CA . ASP A 1 259 ? 3.868 44.235 90.519 1.00 60.17 308 ASP A CA 1
ATOM 1999 C C . ASP A 1 259 ? 4.193 43.686 91.902 1.00 57.53 308 ASP A C 1
ATOM 2000 O O . ASP A 1 259 ? 5.238 44.010 92.477 1.00 64.37 308 ASP A O 1
ATOM 2005 N N . ALA A 1 260 ? 3.309 42.851 92.451 1.00 57.10 309 ALA A N 1
ATOM 2006 C CA . ALA A 1 260 ? 3.581 42.243 93.749 1.00 57.97 309 ALA A CA 1
ATOM 2007 C C . ALA A 1 260 ? 4.758 41.281 93.670 1.00 57.80 309 ALA A C 1
ATOM 2008 O O . ALA A 1 260 ? 5.602 41.249 94.573 1.00 64.01 309 ALA A O 1
ATOM 2010 N N . ALA A 1 261 ? 4.839 40.493 92.594 1.00 59.65 310 ALA A N 1
ATOM 2011 C CA . ALA A 1 261 ? 5.949 39.557 92.450 1.00 56.62 310 ALA A CA 1
ATOM 2012 C C . ALA A 1 261 ? 7.283 40.283 92.335 1.00 57.51 310 ALA A C 1
ATOM 2013 O O . ALA A 1 261 ? 8.320 39.738 92.730 1.00 58.34 310 ALA A O 1
ATOM 2015 N N . LYS A 1 262 ? 7.279 41.507 91.800 1.00 67.20 311 LYS A N 1
ATOM 2016 C CA . LYS A 1 262 ? 8.511 42.288 91.722 1.00 58.74 311 LYS A CA 1
ATOM 2017 C C . LYS A 1 262 ? 8.995 42.686 93.110 1.00 60.39 311 LYS A C 1
ATOM 2018 O O . LYS A 1 262 ? 10.192 42.605 93.407 1.00 73.13 311 LYS A O 1
ATOM 2024 N N . GLU A 1 263 ? 8.075 43.126 93.973 1.00 62.93 312 GLU A N 1
ATOM 2025 C CA . GLU A 1 263 ? 8.436 43.406 95.359 1.00 62.64 312 GLU A CA 1
ATOM 2026 C C . GLU A 1 263 ? 8.945 42.149 96.052 1.00 63.02 312 GLU A C 1
ATOM 2027 O O . GLU A 1 263 ? 9.887 42.208 96.851 1.00 64.67 312 GLU A O 1
ATOM 2033 N N . TYR A 1 264 ? 8.341 40.999 95.741 1.00 61.73 313 TYR A N 1
ATOM 2034 C CA . TYR A 1 264 ? 8.766 39.733 96.330 1.00 62.29 313 TYR A CA 1
ATOM 2035 C C . TYR A 1 264 ? 10.214 39.416 95.970 1.00 62.88 313 TYR A C 1
ATOM 2036 O O . TYR A 1 264 ? 11.047 39.174 96.851 1.00 64.58 313 TYR A O 1
ATOM 2045 N N . ILE A 1 265 ? 10.534 39.412 94.673 1.00 66.38 314 ILE A N 1
ATOM 2046 C CA . ILE A 1 265 ? 11.882 39.064 94.234 1.00 62.45 314 ILE A CA 1
ATOM 2047 C C . ILE A 1 265 ? 12.885 40.152 94.586 1.00 64.01 314 ILE A C 1
ATOM 2048 O O . ILE A 1 265 ? 14.092 39.890 94.637 1.00 65.26 314 ILE A O 1
ATOM 2053 N N . LYS A 1 266 ? 12.421 41.377 94.832 1.00 68.85 315 LYS A N 1
ATOM 2054 C CA . LYS A 1 266 ? 13.329 42.430 95.267 1.00 66.01 315 LYS A CA 1
ATOM 2055 C C . LYS A 1 266 ? 13.747 42.206 96.712 1.00 67.93 315 LYS A C 1
ATOM 2056 O O . LYS A 1 266 ? 14.928 42.325 97.057 1.00 69.67 315 LYS A O 1
ATOM 2062 N N . GLN A 1 267 ? 12.788 41.857 97.569 1.00 67.88 316 GLN A N 1
ATOM 2063 C CA . GLN A 1 267 ? 13.115 41.566 98.958 1.00 73.48 316 GLN A CA 1
ATOM 2064 C C . GLN A 1 267 ? 13.822 40.226 99.092 1.00 70.42 316 GLN A C 1
ATOM 2065 O O . GLN A 1 267 ? 14.657 40.055 99.987 1.00 72.59 316 GLN A O 1
ATOM 2071 N N . LYS A 1 268 ? 13.510 39.266 98.218 1.00 72.91 317 LYS A N 1
ATOM 2072 C CA . LYS A 1 268 ? 14.222 37.993 98.256 1.00 73.63 317 LYS A CA 1
ATOM 2073 C C . LYS A 1 268 ? 15.694 38.187 97.924 1.00 76.59 317 LYS A C 1
ATOM 2074 O O . LYS A 1 268 ? 16.570 37.645 98.607 1.00 79.06 317 LYS A O 1
ATOM 2080 N N . ARG A 1 269 ? 15.983 38.963 96.877 1.00 75.39 318 ARG A N 1
ATOM 2081 C CA . ARG A 1 269 ? 17.369 39.267 96.540 1.00 74.96 318 ARG A CA 1
ATOM 2082 C C . ARG A 1 269 ? 18.049 40.049 97.655 1.00 73.53 318 ARG A C 1
ATOM 2083 O O . ARG A 1 269 ? 19.226 39.820 97.954 1.00 78.66 318 ARG A O 1
ATOM 2091 N N . GLN A 1 270 ? 17.321 40.974 98.288 1.00 73.60 319 GLN A N 1
ATOM 2092 C CA . GLN A 1 270 ? 17.896 41.752 99.382 1.00 76.10 319 GLN A CA 1
ATOM 2093 C C . GLN A 1 270 ? 18.312 40.851 100.540 1.00 78.09 319 GLN A C 1
ATOM 2094 O O . GLN A 1 270 ? 19.323 41.105 101.204 1.00 80.60 319 GLN A O 1
ATOM 2100 N N . LEU A 1 271 ? 17.545 39.788 100.795 1.00 77.25 320 LEU A N 1
ATOM 2101 C CA . LEU A 1 271 ? 17.891 38.872 101.877 1.00 79.38 320 LEU A CA 1
ATOM 2102 C C . LEU A 1 271 ? 19.059 37.968 101.497 1.00 80.36 320 LEU A C 1
ATOM 2103 O O . LEU A 1 271 ? 19.910 37.659 102.340 1.00 83.04 320 LEU A O 1
ATOM 2108 N N . ILE A 1 272 ? 19.124 37.541 100.236 1.00 85.04 321 ILE A N 1
ATOM 2109 C CA . ILE A 1 272 ? 20.215 36.675 99.803 1.00 81.56 321 ILE A CA 1
ATOM 2110 C C . ILE A 1 272 ? 21.506 37.469 99.635 1.00 82.71 321 ILE A C 1
ATOM 2111 O O . ILE A 1 272 ? 22.585 37.006 100.020 1.00 83.71 321 ILE A O 1
ATOM 2116 N N . ASP A 1 273 ? 21.421 38.672 99.064 1.00 89.56 322 ASP A N 1
ATOM 2117 C CA . ASP A 1 273 ? 22.612 39.483 98.843 1.00 91.42 322 ASP A CA 1
ATOM 2118 C C . ASP A 1 273 ? 23.160 40.093 100.126 1.00 89.40 322 ASP A C 1
ATOM 2119 O O . ASP A 1 273 ? 24.317 40.527 100.142 1.00 93.87 322 ASP A O 1
ATOM 2124 N N . SER A 1 274 ? 22.365 40.143 101.193 1.00 87.06 323 SER A N 1
ATOM 2125 C CA . SER A 1 274 ? 22.834 40.584 102.499 1.00 88.03 323 SER A CA 1
ATOM 2126 C C . SER A 1 274 ? 23.233 39.419 103.396 1.00 97.51 323 SER A C 1
ATOM 2127 O O . SER A 1 274 ? 23.479 39.624 104.589 1.00 107.40 323 SER A O 1
ATOM 2130 N N . GLY A 1 275 ? 23.306 38.206 102.848 1.00 93.29 324 GLY A N 1
ATOM 2131 C CA . GLY A 1 275 ? 23.691 37.043 103.623 1.00 91.55 324 GLY A CA 1
ATOM 2132 C C . GLY A 1 275 ? 22.688 36.617 104.669 1.00 94.53 324 GLY A C 1
ATOM 2133 O O . GLY A 1 275 ? 23.023 35.802 105.535 1.00 103.00 324 GLY A O 1
ATOM 2134 N N . THR A 1 276 ? 21.462 37.142 104.607 1.00 92.74 325 THR A N 1
ATOM 2135 C CA . THR A 1 276 ? 20.471 36.861 105.639 1.00 90.23 325 THR A CA 1
ATOM 2136 C C . THR A 1 276 ? 19.965 35.426 105.552 1.00 89.69 325 THR A C 1
ATOM 2137 O O . THR A 1 276 ? 19.815 34.754 106.579 1.00 108.25 325 THR A O 1
ATOM 2141 N N . ILE A 1 277 ? 19.699 34.936 104.339 1.00 87.06 326 ILE A N 1
ATOM 2142 C CA . ILE A 1 277 ? 19.121 33.613 104.153 1.00 86.45 326 ILE A CA 1
ATOM 2143 C C . ILE A 1 277 ? 19.907 32.842 103.101 1.00 86.10 326 ILE A C 1
ATOM 2144 O O . ILE A 1 277 ? 20.656 33.407 102.301 1.00 85.52 326 ILE A O 1
ATOM 2149 N N . ASP A 1 278 ? 19.722 31.524 103.123 1.00 98.67 327 ASP A N 1
ATOM 2150 C CA . ASP A 1 278 ? 20.261 30.629 102.111 1.00 109.00 327 ASP A CA 1
ATOM 2151 C C . ASP A 1 278 ? 19.517 30.821 100.788 1.00 103.76 327 ASP A C 1
ATOM 2152 O O . ASP A 1 278 ? 18.402 31.350 100.738 1.00 106.72 327 ASP A O 1
ATOM 2157 N N . VAL A 1 279 ? 20.163 30.390 99.702 1.00 93.89 328 VAL A N 1
ATOM 2158 C CA . VAL A 1 279 ? 19.547 30.479 98.381 1.00 90.64 328 VAL A CA 1
ATOM 2159 C C . VAL A 1 279 ? 18.285 29.622 98.324 1.00 99.64 328 VAL A C 1
ATOM 2160 O O . VAL A 1 279 ? 17.219 30.084 97.899 1.00 103.99 328 VAL A O 1
ATOM 2164 N N . ASN A 1 280 ? 18.385 28.363 98.758 1.00 104.43 329 ASN A N 1
ATOM 2165 C CA . ASN A 1 280 ? 17.239 27.461 98.827 1.00 105.79 329 ASN A CA 1
ATOM 2166 C C . ASN A 1 280 ? 16.465 27.579 100.133 1.00 110.14 329 ASN A C 1
ATOM 2167 O O . ASN A 1 280 ? 15.546 26.786 100.364 1.00 108.38 329 ASN A O 1
ATOM 2172 N N . ASP A 1 281 ? 16.821 28.530 100.994 1.00 114.93 330 ASP A N 1
ATOM 2173 C CA . ASP A 1 281 ? 16.112 28.707 102.255 1.00 115.93 330 ASP A CA 1
ATOM 2174 C C . ASP A 1 281 ? 14.660 29.082 101.998 1.00 105.86 330 ASP A C 1
ATOM 2175 O O . ASP A 1 281 ? 14.373 30.031 101.262 1.00 85.00 330 ASP A O 1
ATOM 2180 N N . THR A 1 282 ? 13.739 28.325 102.591 1.00 117.93 331 THR A N 1
ATOM 2181 C CA . THR A 1 282 ? 12.349 28.760 102.656 1.00 116.11 331 THR A CA 1
ATOM 2182 C C . THR A 1 282 ? 12.227 29.761 103.801 1.00 108.83 331 THR A C 1
ATOM 2183 O O . THR A 1 282 ? 12.540 29.441 104.954 1.00 105.30 331 THR A O 1
ATOM 2187 N N . SER A 1 283 ? 11.833 30.992 103.476 1.00 103.20 332 SER A N 1
ATOM 2188 C CA . SER A 1 283 ? 11.790 32.022 104.505 1.00 102.13 332 SER A CA 1
ATOM 2189 C C . SER A 1 283 ? 10.408 32.636 104.634 1.00 98.87 332 SER A C 1
ATOM 2190 O O . SER A 1 283 ? 9.414 32.068 104.168 1.00 87.35 332 SER A O 1
ATOM 2193 N N . SER A 1 284 ? 10.351 33.813 105.234 1.00 108.44 333 SER A N 1
ATOM 2194 C CA . SER A 1 284 ? 9.079 34.469 105.440 1.00 102.76 333 SER A CA 1
ATOM 2195 C C . SER A 1 284 ? 8.483 35.004 104.145 1.00 86.97 333 SER A C 1
ATOM 2196 O O . SER A 1 284 ? 7.442 35.658 104.225 1.00 81.82 333 SER A O 1
ATOM 2199 N N . LEU A 1 285 ? 9.071 34.711 102.985 1.00 91.73 334 LEU A N 1
ATOM 2200 C CA . LEU A 1 285 ? 8.687 35.338 101.723 1.00 92.47 334 LEU A CA 1
ATOM 2201 C C . LEU A 1 285 ? 7.463 34.641 101.134 1.00 83.14 334 LEU A C 1
ATOM 2202 O O . LEU A 1 285 ? 7.528 33.474 100.730 1.00 68.71 334 LEU A O 1
ATOM 2207 N N . LYS A 1 286 ? 6.349 35.369 101.079 1.00 90.15 335 LYS A N 1
ATOM 2208 C CA . LYS A 1 286 ? 5.111 34.915 100.457 1.00 89.22 335 LYS A CA 1
ATOM 2209 C C . LYS A 1 286 ? 4.592 36.032 99.567 1.00 82.52 335 LYS A C 1
ATOM 2210 O O . LYS A 1 286 ? 4.535 37.187 100.001 1.00 82.11 335 LYS A O 1
ATOM 2216 N N . ILE A 1 287 ? 4.225 35.700 98.326 1.00 75.79 336 ILE A N 1
ATOM 2217 C CA . ILE A 1 287 ? 3.750 36.735 97.415 1.00 74.65 336 ILE A CA 1
ATOM 2218 C C . ILE A 1 287 ? 2.552 37.429 98.050 1.00 68.06 336 ILE A C 1
ATOM 2219 O O . ILE A 1 287 ? 1.603 36.782 98.511 1.00 61.65 336 ILE A O 1
ATOM 2224 N N . ARG A 1 288 ? 2.626 38.754 98.133 1.00 61.54 337 ARG A N 1
ATOM 2225 C CA . ARG A 1 288 ? 1.710 39.516 98.963 1.00 62.78 337 ARG A CA 1
ATOM 2226 C C . ARG A 1 288 ? 0.335 39.624 98.315 1.00 65.14 337 ARG A C 1
ATOM 2227 O O . ARG A 1 288 ? 0.200 39.517 97.094 1.00 80.25 337 ARG A O 1
ATOM 2235 N N . PRO A 1 289 ? -0.710 39.825 99.119 1.00 72.97 338 PRO A N 1
ATOM 2236 C CA . PRO A 1 289 ? -2.050 40.011 98.546 1.00 69.68 338 PRO A CA 1
ATOM 2237 C C . PRO A 1 289 ? -2.110 41.241 97.653 1.00 69.87 338 PRO A C 1
ATOM 2238 O O . PRO A 1 289 ? -1.490 42.269 97.934 1.00 68.43 338 PRO A O 1
ATOM 2242 N N . LEU A 1 290 ? -2.870 41.126 96.566 1.00 81.55 339 LEU A N 1
ATOM 2243 C CA . LEU A 1 290 ? -2.997 42.226 95.622 1.00 76.28 339 LEU A CA 1
ATOM 2244 C C . LEU A 1 290 ? -3.787 43.377 96.238 1.00 74.59 339 LEU A C 1
ATOM 2245 O O . LEU A 1 290 ? -4.624 43.184 97.126 1.00 82.91 339 LEU A O 1
ATOM 2250 N N . LYS A 1 291 ? -3.510 44.587 95.758 1.00 63.10 340 LYS A N 1
ATOM 2251 C CA . LYS A 1 291 ? -4.183 45.791 96.223 1.00 68.85 340 LYS A CA 1
ATOM 2252 C C . LYS A 1 291 ? -4.841 46.507 95.052 1.00 68.04 340 LYS A C 1
ATOM 2253 O O . LYS A 1 291 ? -4.627 46.170 93.886 1.00 68.72 340 LYS A O 1
ATOM 2259 N N . THR A 1 292 ? -5.651 47.518 95.382 1.00 77.83 341 THR A N 1
ATOM 2260 C CA . THR A 1 292 ? -6.284 48.326 94.344 1.00 73.40 341 THR A CA 1
ATOM 2261 C C . THR A 1 292 ? -5.243 49.052 93.506 1.00 70.27 341 THR A C 1
ATOM 2262 O O . THR A 1 292 ? -5.423 49.231 92.296 1.00 86.78 341 THR A O 1
ATOM 2266 N N . LYS A 1 293 ? -4.141 49.471 94.130 1.00 65.76 342 LYS A N 1
ATOM 2267 C CA . LYS A 1 293 ? -3.152 50.269 93.414 1.00 76.02 342 LYS A CA 1
ATOM 2268 C C . LYS A 1 293 ? -2.466 49.465 92.316 1.00 72.51 342 LYS A C 1
ATOM 2269 O O . LYS A 1 293 ? -2.055 50.035 91.300 1.00 66.09 342 LYS A O 1
ATOM 2275 N N . ASP A 1 294 ? -2.344 48.146 92.492 1.00 61.95 343 ASP A N 1
ATOM 2276 C CA . ASP A 1 294 ? -1.694 47.324 91.478 1.00 60.02 343 ASP A CA 1
ATOM 2277 C C . ASP A 1 294 ? -2.485 47.313 90.177 1.00 65.17 343 ASP A C 1
ATOM 2278 O O . ASP A 1 294 ? -1.899 47.211 89.094 1.00 59.13 343 ASP A O 1
ATOM 2283 N N . PHE A 1 295 ? -3.810 47.420 90.263 1.00 71.12 344 PHE A N 1
ATOM 2284 C CA . PHE A 1 295 ? -4.632 47.449 89.060 1.00 63.43 344 PHE A CA 1
ATOM 2285 C C . PHE A 1 295 ? -4.705 48.853 88.474 1.00 63.57 344 PHE A C 1
ATOM 2286 O O . PHE A 1 295 ? -4.681 49.020 87.251 1.00 75.58 344 PHE A O 1
ATOM 2294 N N . THR A 1 296 ? -4.793 49.872 89.329 1.00 68.80 345 THR A N 1
ATOM 2295 C CA . THR A 1 296 ? -4.808 51.245 88.840 1.00 74.81 345 THR A CA 1
ATOM 2296 C C . THR A 1 296 ? -3.465 51.646 88.243 1.00 84.53 345 THR A C 1
ATOM 2297 O O . THR A 1 296 ? -3.426 52.438 87.296 1.00 93.48 345 THR A O 1
ATOM 2301 N N . SER A 1 297 ? -2.364 51.097 88.758 1.00 80.11 346 SER A N 1
ATOM 2302 C CA . SER A 1 297 ? -1.045 51.439 88.244 1.00 82.41 346 SER A CA 1
ATOM 2303 C C . SER A 1 297 ? -0.626 50.583 87.056 1.00 85.91 346 SER A C 1
ATOM 2304 O O . SER A 1 297 ? 0.432 50.842 86.472 1.00 95.69 346 SER A O 1
ATOM 2307 N N . GLY A 1 298 ? -1.417 49.578 86.689 1.00 80.78 347 GLY A N 1
ATOM 2308 C CA . GLY A 1 298 ? -1.137 48.796 85.502 1.00 82.75 347 GLY A CA 1
ATOM 2309 C C . GLY A 1 298 ? -2.197 48.939 84.428 1.00 82.17 347 GLY A C 1
ATOM 2310 O O . GLY A 1 298 ? -2.337 48.060 83.573 1.00 84.26 347 GLY A O 1
ATOM 2311 N N . LEU A 1 299 ? -2.939 50.051 84.447 1.00 85.74 348 LEU A N 1
ATOM 2312 C CA . LEU A 1 299 ? -4.069 50.212 83.536 1.00 88.78 348 LEU A CA 1
ATOM 2313 C C . LEU A 1 299 ? -3.645 50.410 82.087 1.00 93.88 348 LEU A C 1
ATOM 2314 O O . LEU A 1 299 ? -4.459 50.188 81.184 1.00 90.61 348 LEU A O 1
ATOM 2319 N N . GLU A 1 300 ? -2.408 50.823 81.838 1.00 97.30 349 GLU A N 1
ATOM 2320 C CA . GLU A 1 300 ? -1.963 51.038 80.469 1.00 99.07 349 GLU A CA 1
ATOM 2321 C C . GLU A 1 300 ? -1.540 49.752 79.770 1.00 95.65 349 GLU A C 1
ATOM 2322 O O . GLU A 1 300 ? -0.946 49.821 78.688 1.00 90.79 349 GLU A O 1
ATOM 2328 N N . VAL A 1 301 ? -1.833 48.586 80.352 1.00 92.02 350 VAL A N 1
ATOM 2329 C CA . VAL A 1 301 ? -1.556 47.331 79.665 1.00 89.63 350 VAL A CA 1
ATOM 2330 C C . VAL A 1 301 ? -2.516 47.125 78.500 1.00 87.89 350 VAL A C 1
ATOM 2331 O O . VAL A 1 301 ? -2.230 46.338 77.590 1.00 90.76 350 VAL A O 1
ATOM 2335 N N . LEU A 1 302 ? -3.647 47.835 78.497 1.00 79.98 351 LEU A N 1
ATOM 2336 C CA . LEU A 1 302 ? -4.617 47.706 77.415 1.00 78.68 351 LEU A CA 1
ATOM 2337 C C . LEU A 1 302 ? -4.019 48.101 76.071 1.00 87.17 351 LEU A C 1
ATOM 2338 O O . LEU A 1 302 ? -4.357 47.503 75.042 1.00 92.52 351 LEU A O 1
ATOM 2343 N N . PHE A 1 303 ? -3.128 49.089 76.058 1.00 89.90 352 PHE A N 1
ATOM 2344 C CA . PHE A 1 303 ? -2.544 49.605 74.829 1.00 84.31 352 PHE A CA 1
ATOM 2345 C C . PHE A 1 303 ? -1.277 48.866 74.412 1.00 92.62 352 PHE A C 1
ATOM 2346 O O . PHE A 1 303 ? -0.590 49.315 73.489 1.00 94.58 352 PHE A O 1
ATOM 2354 N N . GLN A 1 304 ? -0.956 47.751 75.063 1.00 99.36 353 GLN A N 1
ATOM 2355 C CA . GLN A 1 304 ? 0.228 46.975 74.708 1.00 89.91 353 GLN A CA 1
ATOM 2356 C C . GLN A 1 304 ? -0.159 45.680 74.000 1.00 86.25 353 GLN A C 1
ATOM 2357 O O . GLN A 1 304 ? -1.212 45.599 73.366 1.00 83.88 353 GLN A O 1
#

InterPro domains:
  IPR003593 AAA+ ATPase domain [SM00382] (125-259)
  IPR003959 ATPase, AAA-type, core [PF00004] (129-256)
  IPR003960 ATPase, AAA-type, conserved site [PS00674] (229-248)
  IPR027417 P-loop containing nucleoside triphosphate hydrolase [G3DSA:3.40.50.300] (87-350)
  IPR027417 P-loop containing nucleoside triphosphate hydrolase [SSF52540] (86-325)
  IPR041569 AAA ATPase, AAA+ lid domain [PF17862] (281-317)
  IPR051701 Mitochondrial Outer Membrane Translocase MSP1 Subfamily [PTHR45644] (54-349)

Nearest PDB structures (foldseek):
  5w0t-assembly1_A-2  TM=1.001E+00  e=1.323E-53  Saccharomyces cerevisiae S288C
  3d8b-assembly1_A  TM=5.908E-01  e=3.496E-18  Homo sapiens
  2qpa-assembly1_A  TM=5.383E-01  e=3.967E-16  Saccharomyces cerevisiae
  2qp9-assembly1_X  TM=5.433E-01  e=1.828E-14  Saccharomyces cerevisiae
  2zam-assembly1_A  TM=6.123E-01  e=4.564E-12  Mus musculus

Radius of gyration: 23.9 Å; Cα contacts (8 Å, |Δi|>4): 398; chains: 1; bounding box: 57×47×66 Å

B-factor: mean 76.47, std 20.08, range [40.07, 261.93]

Sequence (290 aa):
ASLQWEKLVKRSPALAEVTLDAYERTILSSIVTPDEINITFQDIGGLDPLISDLHESVIYPLPEVYSNSPLLQAPPSSGGVLLYGPPGCGKTLAKALAKESGANFISIRSSIDKWYGESNKIVDAFSLANKLQPCIIFIDEIDSFLRHEVTATLKAEFTLWDGLLNNGRVIIGATNRINDIDDAFLRRLPKRFLVSLPGSDQRYKILSVLLKDTKLDEDEFDLQLIADNTKGFSGSDLKELCREAALDAAKEYIKQKRQLIDSGTIDVNDTSSLKIRPLKTKDFTSGLEVLFQ

Solvent-accessible surface area: 16367 Å² total